Protein 7WXM (pdb70)

Sequence (311 aa):
DCPAPPPGSPDIRAIGYYTDAARSVIDPRLKTQNDAAVKPLNAFAAHVAKFADAYAKGADEAAGRCALTWLDAWARSGAMLGRMAHVNNDQSDYMRQWTHGAAAMAYLRTQALASEQQRTDIETWLKRLSAANLAYWDNPKHKRNNHYYWTGVGIMATAVATRDDTLLNNTAQGIYRAGIDAIEPDGRLPMEMARKRLALHYHDYATAPLVLMAEMARLQGEDWYTYRQGALERLAARVADGYRDPSWFNTQSGAVQETATPKASSGWVEEFYRLRSPDPMRFDAMHAAGPFQDPRMGGNLTLMAQEGIVPLP

Radius of gyration: 18.51 Å; Cα contacts (8 Å, |Δi|>4): 524; chains: 1; bounding box: 35×45×50 Å

Solvent-accessible surface area: 13358 Å² total; per-residue (Å²): 194,65,66,82,50,35,114,7,60,58,78,8,140,1,3,5,37,59,86,41,98,8,94,4,55,73,34,100,164,33,69,92,74,8,61,76,46,2,90,67,13,55,32,0,6,45,58,0,3,135,8,0,34,26,15,24,170,42,122,51,88,66,13,0,112,6,0,0,56,8,0,12,20,4,13,160,54,22,0,0,39,34,163,25,6,106,72,82,56,26,13,0,10,39,4,22,2,22,3,1,2,1,0,0,0,1,0,4,7,0,33,52,30,12,56,118,117,34,76,83,26,0,39,76,6,0,80,138,0,1,64,27,2,59,54,24,4,111,63,128,179,43,63,109,10,2,28,16,4,2,1,0,0,0,0,0,0,0,0,10,9,23,183,29,113,105,24,22,101,33,0,39,38,2,1,87,38,0,1,84,34,3,67,100,50,0,43,3,59,74,1,8,58,11,103,108,14,0,12,85,22,0,5,28,0,0,0,0,0,0,0,0,0,6,0,0,109,72,45,73,69,73,11,31,80,63,101,143,36,10,10,20,135,0,0,10,66,0,8,63,4,55,202,83,49,63,47,0,37,102,64,18,71,24,119,12,95,138,60,105,17,78,44,15,4,0,0,0,5,5,10,59,93,71,11,106,73,56,156,103,0,65,69,4,63,83,44,23,102,2,81,13,45,56,0,2,2,20,0,24,76,2,16,139,107,34,6,38,19,156,127

Structure (mmCIF, N/CA/C/O backbone):
data_7WXM
#
_entry.id   7WXM
#
_cell.length_a   36.106
_cell.length_b   84.624
_cell.length_c   91.372
_cell.angle_alpha   90.000
_cell.angle_beta   90.000
_cell.angle_gamma   90.000
#
_symmetry.space_group_name_H-M   'P 21 21 21'
#
loop_
_entity.id
_entity.type
_entity.pdbx_description
1 polymer 'poly(beta-D-mannuronate) lyase'
2 non-polymer 1,2-ETHANEDIOL
3 non-polymer 'CHLORIDE ION'
4 water water
#
loop_
_atom_site.group_PDB
_atom_site.id
_atom_site.type_symbol
_atom_site.label_atom_id
_atom_site.label_alt_id
_atom_site.label_comp_id
_atom_site.label_asym_id
_atom_site.label_entity_id
_atom_site.label_seq_id
_atom_site.pdbx_PDB_ins_code
_atom_site.Cartn_x
_atom_site.Cartn_y
_atom_site.Cartn_z
_atom_site.occupancy
_atom_site.B_iso_or_equiv
_atom_site.auth_seq_id
_atom_site.auth_comp_id
_atom_site.auth_asym_id
_atom_site.auth_atom_id
_atom_site.pdbx_PDB_model_num
ATOM 1 N N . ASP A 1 55 ? 19.64797 -19.51615 -5.07634 1.000 43.50432 26 ASP A N 1
ATOM 2 C CA . ASP A 1 55 ? 18.83745 -19.91421 -6.22197 1.000 43.06214 26 ASP A CA 1
ATOM 3 C C . ASP A 1 55 ? 17.49214 -19.19720 -6.32261 1.000 36.81428 26 ASP A C 1
ATOM 4 O O . ASP A 1 55 ? 17.06312 -18.84068 -7.42004 1.000 40.87329 26 ASP A O 1
ATOM 9 N N . CYS A 1 56 ? 16.80558 -19.00678 -5.19655 1.000 30.20278 27 CYS A N 1
ATOM 10 C CA . CYS A 1 56 ? 15.55763 -18.25076 -5.22839 1.000 23.99719 27 CYS A CA 1
ATOM 11 C C . CYS A 1 56 ? 15.76430 -16.93945 -4.49202 1.000 24.23214 27 CYS A C 1
ATOM 12 O O . CYS A 1 56 ? 15.71134 -16.90919 -3.25222 1.000 30.85620 27 CYS A O 1
ATOM 15 N N . PRO A 1 57 ? 16.02010 -15.84187 -5.19802 1.000 21.30876 28 PRO A N 1
ATOM 16 C CA . PRO A 1 57 ? 16.16145 -14.54490 -4.52914 1.000 26.02539 28 PRO A CA 1
ATOM 17 C C . PRO A 1 57 ? 14.84770 -14.14548 -3.88206 1.000 33.21448 28 PRO A C 1
ATOM 18 O O . PRO A 1 57 ? 13.78207 -14.68400 -4.19107 1.000 32.12029 28 PRO A O 1
ATOM 22 N N . ALA A 1 58 ? 14.93636 -13.19160 -2.96238 1.000 33.92076 29 ALA A N 1
ATOM 23 C CA . ALA A 1 58 ? 13.75827 -12.76490 -2.22723 1.000 30.59706 29 ALA A CA 1
ATOM 24 C C . ALA A 1 58 ? 12.74873 -12.17075 -3.20318 1.000 25.21705 29 ALA A C 1
ATOM 25 O O . ALA A 1 58 ? 13.14557 -11.48021 -4.15089 1.000 24.85005 29 ALA A O 1
ATOM 27 N N . PRO A 1 59 ? 11.45236 -12.41863 -3.02015 1.000 22.57751 30 PRO A N 1
ATOM 28 C CA . PRO A 1 59 ? 10.45753 -11.73372 -3.85290 1.000 20.31976 30 PRO A CA 1
ATOM 29 C C . PRO A 1 59 ? 10.64625 -10.23291 -3.75190 1.000 29.00408 30 PRO A C 1
ATOM 30 O O . PRO A 1 59 ? 10.77366 -9.68325 -2.64656 1.000 22.64947 30 PRO A O 1
ATOM 34 N N . PRO A 1 60 ? 10.68706 -9.54120 -4.88176 1.000 22.19256 31 PRO A N 1
ATOM 35 C CA . PRO A 1 60 ? 10.92033 -8.09897 -4.87521 1.000 25.97000 31 PRO A CA 1
ATOM 36 C C . PRO A 1 60 ? 9.62909 -7.34962 -4.58450 1.000 21.67062 31 PRO A C 1
ATOM 37 O O . PRO A 1 60 ? 8.54786 -7.95836 -4.56829 1.000 21.27590 31 PRO A O 1
ATOM 41 N N . PRO A 1 61 ? 9.70473 -6.04928 -4.26091 1.000 22.42380 32 PRO A N 1
ATOM 42 C CA . PRO A 1 61 ? 8.49290 -5.30410 -3.86360 1.000 18.17732 32 PRO A CA 1
ATOM 43 C C . PRO A 1 61 ? 7.48262 -5.21463 -4.99731 1.000 15.76348 32 PRO A C 1
ATOM 44 O O . PRO A 1 61 ? 7.83189 -4.93637 -6.15105 1.000 16.31937 32 PRO A O 1
ATOM 48 N N . GLY A 1 62 ? 6.23565 -5.46399 -4.65380 1.000 14.10109 33 GLY A N 1
ATOM 49 C CA . GLY A 1 62 ? 5.15240 -5.39072 -5.61851 1.000 15.00543 33 GLY A CA 1
ATOM 50 C C . GLY A 1 62 ? 4.22864 -4.23532 -5.29124 1.000 12.88240 33 GLY A C 1
ATOM 51 O O . GLY A 1 62 ? 3.18346 -4.39664 -4.66000 1.000 13.81685 33 GLY A O 1
ATOM 52 N N . SER A 1 63 ? 4.61579 -3.04194 -5.73364 1.000 13.78538 34 SER A N 1
ATOM 53 C CA . SER A 1 63 ? 3.83914 -1.85466 -5.41700 1.000 14.07560 34 SER A CA 1
ATOM 54 C C . SER A 1 63 ? 2.47988 -1.91108 -6.10682 1.000 11.96484 34 SER A C 1
ATOM 55 O O . SER A 1 63 ? 2.38453 -2.36234 -7.25073 1.000 12.27220 34 SER A O 1
ATOM 58 N N . PRO A 1 64 ? 1.42764 -1.38012 -5.47165 1.000 12.58507 35 PRO A N 1
ATOM 59 C CA . PRO A 1 64 ? 0.17777 -1.14599 -6.21144 1.000 12.41602 35 PRO A CA 1
ATOM 60 C C . PRO A 1 64 ? 0.31898 -0.23631 -7.42286 1.000 13.24529 35 PRO A C 1
ATOM 61 O O . PRO A 1 64 ? -0.49047 -0.35586 -8.36099 1.000 11.87860 35 PRO A O 1
ATOM 65 N N . ASP A 1 65 ? 1.29243 0.67030 -7.43059 1.000 12.37067 36 ASP A N 1
ATOM 66 C CA . ASP A 1 65 ? 1.30315 1.79062 -8.36130 1.000 11.44668 36 ASP A CA 1
ATOM 67 C C . ASP A 1 65 ? 2.35958 1.60651 -9.44542 1.000 13.13199 36 ASP A C 1
ATOM 68 O O . ASP A 1 65 ? 3.38053 0.95660 -9.23612 1.000 14.79434 36 ASP A O 1
ATOM 73 N N . ILE A 1 66 ? 2.10787 2.21261 -10.60510 1.000 11.95531 37 ILE A N 1
ATOM 74 C CA . ILE A 1 66 ? 3.02569 2.20329 -11.74481 1.000 12.30065 37 ILE A CA 1
ATOM 75 C C . ILE A 1 66 ? 3.13499 3.63038 -12.27102 1.000 11.92752 37 ILE A C 1
ATOM 76 O O . ILE A 1 66 ? 2.13277 4.36269 -12.31796 1.000 12.83790 37 ILE A O 1
ATOM 81 N N . ARG A 1 67 ? 4.34961 4.03335 -12.69353 1.000 12.60345 38 ARG A N 1
ATOM 82 C CA . ARG A 1 67 ? 4.57389 5.36728 -13.27630 1.000 11.82490 38 ARG A CA 1
ATOM 83 C C . ARG A 1 67 ? 5.54031 5.23537 -14.44871 1.000 12.50258 38 ARG A C 1
ATOM 84 O O . ARG A 1 67 ? 6.71767 5.57189 -14.34073 1.000 14.77716 38 ARG A O 1
ATOM 92 N N . ALA A 1 68 ? 5.03927 4.72335 -15.56536 1.000 11.39040 39 ALA A N 1
ATOM 93 C CA . ALA A 1 68 ? 5.82783 4.51283 -16.77095 1.000 12.09832 39 ALA A CA 1
ATOM 94 C C . ALA A 1 68 ? 5.75409 5.76913 -17.65222 1.000 12.12326 39 ALA A C 1
ATOM 95 O O . ALA A 1 68 ? 4.90181 6.64224 -17.45889 1.000 12.34602 39 ALA A O 1
ATOM 97 N N . ILE A 1 69 ? 6.60995 5.81029 -18.67739 1.000 11.09845 40 ILE A N 1
ATOM 98 C CA . ILE A 1 69 ? 6.88589 7.00577 -19.47520 1.000 12.36488 40 ILE A CA 1
ATOM 99 C C . ILE A 1 69 ? 6.86396 6.59828 -20.94721 1.000 11.55370 40 ILE A C 1
ATOM 100 O O . ILE A 1 69 ? 7.63545 5.71813 -21.34666 1.000 13.00153 40 ILE A O 1
ATOM 105 N N . GLY A 1 70 ? 5.99843 7.21137 -21.75516 1.000 11.72019 41 GLY A N 1
ATOM 106 C CA . GLY A 1 70 ? 6.03663 6.97498 -23.19390 1.000 13.43919 41 GLY A CA 1
ATOM 107 C C . GLY A 1 70 ? 7.26528 7.58795 -23.84426 1.000 12.53656 41 GLY A C 1
ATOM 108 O O . GLY A 1 70 ? 7.77752 8.62862 -23.40718 1.000 14.62871 41 GLY A O 1
ATOM 109 N N . TYR A 1 71 ? 7.75131 6.94109 -24.90740 1.000 13.25413 42 TYR A N 1
ATOM 110 C CA . TYR A 1 71 ? 9.05084 7.33700 -25.44146 1.000 13.11731 42 TYR A CA 1
ATOM 111 C C . TYR A 1 71 ? 9.10021 7.51669 -26.94979 1.000 14.27453 42 TYR A C 1
ATOM 112 O O . TYR A 1 71 ? 10.19618 7.63392 -27.50781 1.000 16.88918 42 TYR A O 1
ATOM 121 N N . TYR A 1 72 ? 7.97688 7.53576 -27.63104 1.000 15.17795 43 TYR A N 1
ATOM 122 C CA . TYR A 1 72 ? 7.98310 7.83503 -29.05642 1.000 14.59818 43 TYR A CA 1
ATOM 123 C C . TYR A 1 72 ? 7.79740 9.33832 -29.28255 1.000 18.26360 43 TYR A C 1
ATOM 124 O O . TYR A 1 72 ? 7.16711 10.02973 -28.47719 1.000 22.24056 43 TYR A O 1
ATOM 133 N N . THR A 1 73 ? 8.37227 9.84947 -30.37646 1.000 15.94774 44 THR A N 1
ATOM 134 C CA . THR A 1 73 ? 8.37374 11.28921 -30.63938 1.000 20.99791 44 THR A CA 1
ATOM 135 C C . THR A 1 73 ? 7.38056 11.70837 -31.70685 1.000 20.14657 44 THR A C 1
ATOM 136 O O . THR A 1 73 ? 7.06622 12.90273 -31.79504 1.000 21.46740 44 THR A O 1
ATOM 140 N N . ASP A 1 74 ? 6.89268 10.77997 -32.52592 1.000 17.38718 45 ASP A N 1
ATOM 141 C CA . ASP A 1 74 ? 6.14083 11.11598 -33.72201 1.000 17.04258 45 ASP A CA 1
ATOM 142 C C . ASP A 1 74 ? 4.71655 10.58951 -33.62882 1.000 18.65431 45 ASP A C 1
ATOM 143 O O . ASP A 1 74 ? 4.38941 9.73539 -32.80126 1.000 19.34015 45 ASP A O 1
ATOM 148 N N . ALA A 1 75 ? 3.87152 11.10775 -34.52106 1.000 20.06621 46 ALA A N 1
ATOM 149 C CA . ALA A 1 75 ? 2.46909 10.69223 -34.55939 1.000 21.74055 46 ALA A CA 1
ATOM 150 C C . ALA A 1 75 ? 2.33247 9.19417 -34.81298 1.000 19.16783 46 ALA A C 1
ATOM 151 O O . ALA A 1 75 ? 1.46542 8.53324 -34.22730 1.000 23.57664 46 ALA A O 1
ATOM 153 N N . ALA A 1 76 ? 3.18602 8.64154 -35.67410 1.000 17.83538 47 ALA A N 1
ATOM 154 C CA . ALA A 1 76 ? 3.14583 7.21763 -36.00493 1.000 15.97014 47 ALA A CA 1
ATOM 155 C C . ALA A 1 76 ? 3.77049 6.33547 -34.93293 1.000 16.15622 47 ALA A C 1
ATOM 156 O O . ALA A 1 76 ? 3.75876 5.11106 -35.09535 1.000 15.28574 47 ALA A O 1
ATOM 158 N N . ARG A 1 77 ? 4.28642 6.90244 -33.84565 1.000 15.15051 48 ARG A N 1
ATOM 159 C CA . ARG A 1 77 ? 4.96033 6.16294 -32.77471 1.000 14.63686 48 ARG A CA 1
ATOM 160 C C . ARG A 1 77 ? 5.95718 5.16342 -33.35945 1.000 15.26045 48 ARG A C 1
ATOM 161 O O . ARG A 1 77 ? 5.88630 3.93339 -33.14939 1.000 15.00804 48 ARG A O 1
ATOM 169 N N . SER A 1 78 ? 6.88518 5.71902 -34.11604 1.000 14.58101 49 SER A N 1
ATOM 170 C CA . SER A 1 78 ? 7.84429 4.94754 -34.87841 1.000 16.47411 49 SER A CA 1
ATOM 171 C C . SER A 1 78 ? 9.26960 5.39428 -34.63534 1.000 17.37517 49 SER A C 1
ATOM 172 O O . SER A 1 78 ? 10.19486 4.67811 -35.02948 1.000 18.35075 49 SER A O 1
ATOM 175 N N . VAL A 1 79 ? 9.47344 6.53252 -33.97444 1.000 16.03707 50 VAL A N 1
ATOM 176 C CA . VAL A 1 79 ? 10.79356 7.07951 -33.69535 1.000 18.59402 50 VAL A CA 1
ATOM 177 C C . VAL A 1 79 ? 10.93741 7.27221 -32.19024 1.000 17.11210 50 VAL A C 1
ATOM 178 O O . VAL A 1 79 ? 10.10148 7.93503 -31.55648 1.000 18.16399 50 VAL A O 1
ATOM 182 N N . ILE A 1 80 ? 11.98085 6.70360 -31.63104 1.000 17.39670 51 ILE A N 1
ATOM 183 C CA . ILE A 1 80 ? 12.21514 6.68553 -30.19079 1.000 18.53899 51 ILE A CA 1
ATOM 184 C C . ILE A 1 80 ? 13.03748 7.88368 -29.75306 1.000 17.88683 51 ILE A C 1
ATOM 185 O O . ILE A 1 80 ? 14.02552 8.25817 -30.40008 1.000 20.33606 51 ILE A O 1
ATOM 190 N N . ASP A 1 81 ? 12.61645 8.51332 -28.65202 1.000 16.45913 52 ASP A N 1
ATOM 191 C CA . ASP A 1 81 ? 13.44418 9.47979 -27.94788 1.000 17.06661 52 ASP A CA 1
ATOM 192 C C . ASP A 1 81 ? 14.29345 8.67216 -26.97165 1.000 16.78401 52 ASP A C 1
ATOM 193 O O . ASP A 1 81 ? 13.74492 8.11907 -26.00698 1.000 14.94076 52 ASP A O 1
ATOM 198 N N . PRO A 1 82 ? 15.61107 8.55653 -27.17467 1.000 17.03376 53 PRO A N 1
ATOM 199 C CA . PRO A 1 82 ? 16.41366 7.68659 -26.30049 1.000 19.22896 53 PRO A CA 1
ATOM 200 C C . PRO A 1 82 ? 16.42984 8.13286 -24.85216 1.000 16.94923 53 PRO A C 1
ATOM 201 O O . PRO A 1 82 ? 16.55702 7.29715 -23.95340 1.000 17.71202 53 PRO A O 1
ATOM 205 N N . ARG A 1 83 ? 16.31369 9.43267 -24.59355 1.000 16.07627 54 ARG A N 1
ATOM 206 C CA . ARG A 1 83 ? 16.25487 9.91643 -23.21518 1.000 17.60549 54 ARG A CA 1
ATOM 207 C C . ARG A 1 83 ? 15.00602 9.40493 -22.51459 1.000 15.06554 54 ARG A C 1
ATOM 208 O O . ARG A 1 83 ? 15.07194 8.94286 -21.37237 1.000 15.71597 54 ARG A O 1
ATOM 216 N N . LEU A 1 84 ? 13.86441 9.46780 -23.20078 1.000 13.74504 55 LEU A N 1
ATOM 217 C CA . LEU A 1 84 ? 12.62610 8.98305 -22.60517 1.000 14.41950 55 LEU A CA 1
ATOM 218 C C . LEU A 1 84 ? 12.61846 7.47140 -22.48143 1.000 14.39780 55 LEU A C 1
ATOM 219 O O . LEU A 1 84 ? 12.05260 6.94027 -21.52698 1.000 13.44262 55 LEU A O 1
ATOM 224 N N . LYS A 1 85 ? 13.24897 6.76526 -23.42816 1.000 14.28927 56 LYS A N 1
ATOM 225 C CA . LYS A 1 85 ? 13.34091 5.31707 -23.31489 1.000 14.61257 56 LYS A CA 1
ATOM 226 C C . LYS A 1 85 ? 14.16819 4.91688 -22.10589 1.000 12.91761 56 LYS A C 1
ATOM 227 O O . LYS A 1 85 ? 13.76367 4.04044 -21.34139 1.000 14.55233 56 LYS A O 1
ATOM 233 N N . THR A 1 86 ? 15.30329 5.57787 -21.89405 1.000 15.93111 57 THR A N 1
ATOM 234 C CA . THR A 1 86 ? 16.10770 5.32854 -20.70272 1.000 15.08068 57 THR A CA 1
ATOM 235 C C . THR A 1 86 ? 15.31877 5.62665 -19.43230 1.000 13.75817 57 THR A C 1
ATOM 236 O O . THR A 1 86 ? 15.36648 4.87140 -18.45547 1.000 14.23590 57 THR A O 1
ATOM 240 N N . GLN A 1 87 ? 14.58608 6.73847 -19.42832 1.000 14.63163 58 GLN A N 1
ATOM 241 C CA . GLN A 1 87 ? 13.78378 7.08318 -18.25976 1.000 12.81066 58 GLN A CA 1
ATOM 242 C C . GLN A 1 87 ? 12.72525 6.02371 -17.98356 1.000 11.37153 58 GLN A C 1
ATOM 243 O O . GLN A 1 87 ? 12.52196 5.62337 -16.84137 1.000 11.79960 58 GLN A O 1
ATOM 249 N N . ASN A 1 88 ? 12.03178 5.58066 -19.03985 1.000 12.64821 59 ASN A N 1
ATOM 250 C CA . ASN A 1 88 ? 11.02066 4.55155 -18.85308 1.000 12.68858 59 ASN A CA 1
ATOM 251 C C . ASN A 1 88 ? 11.63547 3.25554 -18.34079 1.000 13.02041 59 ASN A C 1
ATOM 252 O O . ASN A 1 88 ? 11.10010 2.64002 -17.41326 1.000 13.98919 59 ASN A O 1
ATOM 257 N N . ASP A 1 89 ? 12.76356 2.84188 -18.93335 1.000 14.01066 60 ASP A N 1
ATOM 258 C CA . ASP A 1 89 ? 13.43072 1.60469 -18.51195 1.000 16.37638 60 ASP A CA 1
ATOM 259 C C . ASP A 1 89 ? 13.68906 1.62159 -17.01969 1.000 16.04426 60 ASP A C 1
ATOM 260 O O . ASP A 1 89 ? 13.44621 0.62925 -16.32272 1.000 17.40741 60 ASP A O 1
ATOM 265 N N . ALA A 1 90 ? 14.16790 2.75327 -16.50036 1.000 14.84015 61 ALA A N 1
ATOM 266 C CA . ALA A 1 90 ? 14.42422 2.84802 -15.07363 1.000 13.84517 61 ALA A CA 1
ATOM 267 C C . ALA A 1 90 ? 13.12484 2.82482 -14.27839 1.000 13.61153 61 ALA A C 1
ATOM 268 O O . ALA A 1 90 ? 13.05062 2.17952 -13.23347 1.000 16.01513 61 ALA A O 1
ATOM 270 N N . ALA A 1 91 ? 12.08271 3.50922 -14.75964 1.000 13.86365 62 ALA A N 1
ATOM 271 C CA . ALA A 1 91 ? 10.83036 3.56740 -14.00699 1.000 15.38891 62 ALA A CA 1
ATOM 272 C C . ALA A 1 91 ? 10.13702 2.21593 -13.92275 1.000 14.89500 62 ALA A C 1
ATOM 273 O O . ALA A 1 91 ? 9.43433 1.95035 -12.94511 1.000 16.77447 62 ALA A O 1
ATOM 275 N N . VAL A 1 92 ? 10.25683 1.39493 -14.95803 1.000 13.53692 63 VAL A N 1
ATOM 276 C CA . VAL A 1 92 ? 9.54426 0.11752 -14.98673 1.000 15.45439 63 VAL A CA 1
ATOM 277 C C . VAL A 1 92 ? 10.45681 -1.06627 -14.71447 1.000 15.63105 63 VAL A C 1
ATOM 278 O O . VAL A 1 92 ? 10.02172 -2.22413 -14.85836 1.000 15.50588 63 VAL A O 1
ATOM 282 N N . LYS A 1 93 ? 11.70190 -0.82115 -14.31858 1.000 15.71195 64 LYS A N 1
ATOM 283 C CA . LYS A 1 93 ? 12.61834 -1.91652 -14.00061 1.000 17.07570 64 LYS A CA 1
ATOM 284 C C . LYS A 1 93 ? 12.01535 -2.95211 -13.05863 1.000 15.26982 64 LYS A C 1
ATOM 285 O O . LYS A 1 93 ? 12.15041 -4.15132 -13.34866 1.000 15.85799 64 LYS A O 1
ATOM 289 N N . PRO A 1 94 ? 11.33509 -2.59846 -11.96743 1.000 14.93330 65 PRO A N 1
ATOM 290 C CA . PRO A 1 94 ? 10.77138 -3.65883 -11.11548 1.000 18.87897 65 PRO A CA 1
ATOM 291 C C . PRO A 1 94 ? 9.81541 -4.56870 -11.86858 1.000 13.92160 65 PRO A C 1
ATOM 292 O O . PRO A 1 94 ? 9.77629 -5.78966 -11.61623 1.000 14.13471 65 PRO A O 1
ATOM 296 N N . LEU A 1 95 ? 9.03425 -4.00632 -12.78734 1.000 13.68734 66 LEU A N 1
ATOM 297 C CA . LEU A 1 95 ? 8.06891 -4.81002 -13.53454 1.000 12.13334 66 LEU A CA 1
ATOM 298 C C . LEU A 1 95 ? 8.76302 -5.73798 -14.51749 1.000 12.36236 66 LEU A C 1
ATOM 299 O O . LEU A 1 95 ? 8.39834 -6.92087 -14.65716 1.000 12.57085 66 LEU A O 1
ATOM 304 N N . ASN A 1 96 ? 9.75585 -5.22368 -15.22758 1.000 12.57058 67 ASN A N 1
ATOM 305 C CA . ASN A 1 96 ? 10.45652 -6.07282 -16.18101 1.000 14.01780 67 ASN A CA 1
ATOM 306 C C . ASN A 1 96 ? 11.28226 -7.13622 -15.46152 1.000 13.22043 67 ASN A C 1
ATOM 307 O O . ASN A 1 96 ? 11.38690 -8.27722 -15.93951 1.000 12.92625 67 ASN A O 1
ATOM 312 N N . ALA A 1 97 ? 11.86123 -6.79004 -14.31056 1.000 13.51767 68 ALA A N 1
ATOM 313 C CA . ALA A 1 97 ? 12.62651 -7.74727 -13.52550 1.000 13.67102 68 ALA A CA 1
ATOM 314 C C . ALA A 1 97 ? 11.72805 -8.84853 -12.99666 1.000 11.99615 68 ALA A C 1
ATOM 315 O O . ALA A 1 97 ? 12.12490 -10.02181 -12.96565 1.000 12.99871 68 ALA A O 1
ATOM 317 N N . PHE A 1 98 ? 10.52618 -8.49296 -12.54958 1.000 11.67796 69 PHE A N 1
ATOM 318 C CA . PHE A 1 98 ? 9.60281 -9.50608 -12.06034 1.000 11.94263 69 PHE A CA 1
ATOM 319 C C . PHE A 1 98 ? 9.28947 -10.48485 -13.18076 1.000 11.00710 69 PHE A C 1
ATOM 320 O O . PHE A 1 98 ? 9.34017 -11.70421 -12.99620 1.000 11.42235 69 PHE A O 1
ATOM 328 N N . ALA A 1 99 ? 8.90124 -9.96537 -14.34428 1.000 10.67719 70 ALA A N 1
ATOM 329 C CA . ALA A 1 99 ? 8.60271 -10.82433 -15.48498 1.000 10.90357 70 ALA A CA 1
ATOM 330 C C . ALA A 1 99 ? 9.78168 -11.72195 -15.84028 1.000 10.73149 70 ALA A C 1
ATOM 331 O O . ALA A 1 99 ? 9.61563 -12.93390 -16.05245 1.000 11.27223 70 ALA A O 1
ATOM 333 N N . ALA A 1 100 ? 10.97309 -11.13864 -15.95071 1.000 11.71617 71 ALA A N 1
ATOM 334 C CA . ALA A 1 100 ? 12.14252 -11.91947 -16.34687 1.000 12.86042 71 ALA A CA 1
ATOM 335 C C . ALA A 1 100 ? 12.40735 -13.05795 -15.37128 1.000 12.07049 71 ALA A C 1
ATOM 336 O O . ALA A 1 100 ? 12.76643 -14.17296 -15.77315 1.000 12.54536 71 ALA A O 1
ATOM 338 N N . HIS A 1 101 ? 12.23285 -12.80331 -14.08237 1.000 11.52631 72 HIS A N 1
ATOM 339 C CA . HIS A 1 101 ? 12.55631 -13.83168 -13.11481 1.000 11.03229 72 HIS A CA 1
ATOM 340 C C . HIS A 1 101 ? 11.48766 -14.91664 -13.08706 1.000 10.77973 72 HIS A C 1
ATOM 341 O O . HIS A 1 101 ? 11.82187 -16.10273 -13.05827 1.000 11.89206 72 HIS A O 1
ATOM 348 N N . VAL A 1 102 ? 10.20481 -14.55800 -13.09587 1.000 10.76528 73 VAL A N 1
ATOM 349 C CA . VAL A 1 102 ? 9.20860 -15.62936 -13.04240 1.000 12.00017 73 VAL A CA 1
ATOM 350 C C . VAL A 1 102 ? 9.30136 -16.53598 -14.26658 1.000 10.66833 73 VAL A C 1
ATOM 351 O O . VAL A 1 102 ? 9.12422 -17.75229 -14.16710 1.000 11.96321 73 VAL A O 1
ATOM 355 N N . ALA A 1 103 ? 9.58907 -15.95871 -15.43566 1.000 10.95782 74 ALA A N 1
ATOM 356 C CA . ALA A 1 103 ? 9.80184 -16.76935 -16.63584 1.000 10.97548 74 ALA A CA 1
ATOM 357 C C . ALA A 1 103 ? 11.06108 -17.61723 -16.52651 1.000 10.80601 74 ALA A C 1
ATOM 358 O O . ALA A 1 103 ? 11.06116 -18.77439 -16.96519 1.000 11.91509 74 ALA A O 1
ATOM 360 N N . LYS A 1 104 ? 12.15700 -17.05430 -16.01014 1.000 11.45017 75 LYS A N 1
ATOM 361 C CA . LYS A 1 104 ? 13.38542 -17.82388 -15.78665 1.000 13.66685 75 LYS A CA 1
ATOM 362 C C . LYS A 1 104 ? 13.10961 -19.03035 -14.89673 1.000 11.73002 75 LYS A C 1
ATOM 363 O O . LYS A 1 104 ? 13.56980 -20.15361 -15.16742 1.000 12.42935 75 LYS A O 1
ATOM 369 N N . PHE A 1 105 ? 12.34245 -18.81434 -13.83802 1.000 11.59697 76 PHE A N 1
ATOM 370 C CA . PHE A 1 105 ? 12.03353 -19.89054 -12.90155 1.000 12.58642 76 PHE A CA 1
ATOM 371 C C . PHE A 1 105 ? 11.14373 -20.94479 -13.55524 1.000 12.18858 76 PHE A C 1
ATOM 372 O O . PHE A 1 105 ? 11.31191 -22.14674 -13.31926 1.000 12.25509 76 PHE A O 1
ATOM 380 N N . ALA A 1 106 ? 10.13973 -20.50550 -14.32493 1.000 11.74843 77 ALA A N 1
ATOM 381 C CA . ALA A 1 106 ? 9.28485 -21.44907 -15.04149 1.000 11.23113 77 ALA A CA 1
ATOM 382 C C . ALA A 1 106 ? 10.08006 -22.26140 -16.05430 1.000 11.11724 77 ALA A C 1
ATOM 383 O O . ALA A 1 106 ? 9.88042 -23.48054 -16.17040 1.000 11.64327 77 ALA A O 1
ATOM 385 N N . ASP A 1 107 ? 10.96739 -21.62319 -16.81364 1.000 11.96493 78 ASP A N 1
ATOM 386 C CA . ASP A 1 107 ? 11.82205 -22.36918 -17.74044 1.000 11.98826 78 ASP A CA 1
ATOM 387 C C . ASP A 1 107 ? 12.68854 -23.37591 -16.98625 1.000 11.48614 78 ASP A C 1
ATOM 388 O O . ASP A 1 107 ? 12.85721 -24.51317 -17.42252 1.000 12.74472 78 ASP A O 1
ATOM 393 N N . ALA A 1 108 ? 13.24453 -22.98414 -15.83059 1.000 12.31983 79 ALA A N 1
ATOM 394 C CA . ALA A 1 108 ? 14.06764 -23.92367 -15.06640 1.000 14.48529 79 ALA A CA 1
ATOM 395 C C . ALA A 1 108 ? 13.24038 -25.10559 -14.58179 1.000 13.21307 79 ALA A C 1
ATOM 396 O O . ALA A 1 108 ? 13.67471 -26.27114 -14.66407 1.000 14.10295 79 ALA A O 1
ATOM 398 N N . TYR A 1 109 ? 12.02517 -24.83993 -14.11681 1.000 13.25446 80 TYR A N 1
ATOM 399 C CA . TYR A 1 109 ? 11.11283 -25.89190 -13.70997 1.000 14.71901 80 TYR A CA 1
ATOM 400 C C . TYR A 1 109 ? 10.84703 -26.84904 -14.85719 1.000 14.50062 80 TYR A C 1
ATOM 401 O O . TYR A 1 109 ? 10.85533 -28.07245 -14.66761 1.000 14.83716 80 TYR A O 1
ATOM 410 N N . ALA A 1 110 ? 10.66324 -26.32036 -16.07436 1.000 12.77803 81 ALA A N 1
ATOM 411 C CA . ALA A 1 110 ? 10.38014 -27.14244 -17.24508 1.000 13.00244 81 ALA A CA 1
ATOM 412 C C . ALA A 1 110 ? 11.53835 -28.04801 -17.63206 1.000 14.69565 81 ALA A C 1
ATOM 413 O O . ALA A 1 110 ? 11.30713 -29.05493 -18.31812 1.000 15.68453 81 ALA A O 1
ATOM 415 N N . LYS A 1 111 ? 12.77556 -27.73700 -17.23963 1.000 15.75648 82 LYS A N 1
ATOM 416 C CA . LYS A 1 111 ? 13.88719 -28.66388 -17.49862 1.000 18.30721 82 LYS A CA 1
ATOM 417 C C . LYS A 1 111 ? 13.76967 -29.98702 -16.74818 1.000 21.01475 82 LYS A C 1
ATOM 418 O O . LYS A 1 111 ? 14.45978 -30.94705 -17.12101 1.000 25.57030 82 LYS A O 1
ATOM 424 N N . GLY A 1 112 ? 12.91646 -30.07133 -15.73128 1.000 18.95450 83 GLY A N 1
ATOM 425 C CA . GLY A 1 112 ? 12.78295 -31.26147 -14.91999 1.000 20.08006 83 GLY A CA 1
ATOM 426 C C . GLY A 1 112 ? 13.77777 -31.30883 -13.77416 1.000 20.35828 83 GLY A C 1
ATOM 427 O O . GLY A 1 112 ? 14.83656 -30.69426 -13.79859 1.000 22.36476 83 GLY A O 1
ATOM 428 N N . ALA A 1 113 ? 13.42620 -32.10130 -12.76759 1.000 23.90459 84 ALA A N 1
ATOM 429 C CA . ALA A 1 113 ? 14.27135 -32.27218 -11.59178 1.000 30.10099 84 ALA A CA 1
ATOM 430 C C . ALA A 1 113 ? 14.54562 -30.93877 -10.90680 1.000 28.51639 84 ALA A C 1
ATOM 431 O O . ALA A 1 113 ? 15.61481 -30.72798 -10.32488 1.000 26.45430 84 ALA A O 1
ATOM 433 N N . ASP A 1 114 ? 13.59491 -30.01097 -10.99777 1.000 24.14205 85 ASP A N 1
ATOM 434 C CA . ASP A 1 114 ? 13.75640 -28.69198 -10.40230 1.000 23.59557 85 ASP A CA 1
ATOM 435 C C . ASP A 1 114 ? 12.40376 -28.15408 -9.93720 1.000 20.20756 85 ASP A C 1
ATOM 436 O O . ASP A 1 114 ? 11.96651 -27.05763 -10.31723 1.000 19.52801 85 ASP A O 1
ATOM 441 N N . GLU A 1 115 ? 11.71476 -28.92017 -9.07934 1.000 18.98623 86 GLU A N 1
ATOM 442 C CA . GLU A 1 115 ? 10.48696 -28.41113 -8.46860 1.000 20.65430 86 GLU A CA 1
ATOM 443 C C . GLU A 1 115 ? 10.75653 -27.14119 -7.67234 1.000 18.15954 86 GLU A C 1
ATOM 444 O O . GLU A 1 115 ? 9.88674 -26.26853 -7.59132 1.000 17.55152 86 GLU A O 1
ATOM 450 N N . ALA A 1 116 ? 11.95212 -26.99634 -7.09502 1.000 17.48287 87 ALA A N 1
ATOM 451 C CA . ALA A 1 116 ? 12.25943 -25.78210 -6.34151 1.000 18.87135 87 ALA A CA 1
ATOM 452 C C . ALA A 1 116 ? 12.10497 -24.52824 -7.20047 1.000 17.18167 87 ALA A C 1
ATOM 453 O O . ALA A 1 116 ? 11.62171 -23.49549 -6.72160 1.000 17.31746 87 ALA A O 1
ATOM 455 N N . ALA A 1 117 ? 12.53772 -24.59179 -8.46081 1.000 17.48389 88 ALA A N 1
ATOM 456 C CA . ALA A 1 117 ? 12.38676 -23.45039 -9.35507 1.000 16.47232 88 ALA A CA 1
ATOM 457 C C . ALA A 1 117 ? 10.91529 -23.09765 -9.56714 1.000 15.65360 88 ALA A C 1
ATOM 458 O O . ALA A 1 117 ? 10.54513 -21.91450 -9.55966 1.000 15.32944 88 ALA A O 1
ATOM 460 N N . GLY A 1 118 ? 10.06049 -24.09758 -9.79295 1.000 14.54450 89 GLY A N 1
ATOM 461 C CA . GLY A 1 118 ? 8.64263 -23.80536 -9.93299 1.000 14.70526 89 GLY A CA 1
ATOM 462 C C . GLY A 1 118 ? 8.06112 -23.17919 -8.68074 1.000 16.13684 89 GLY A C 1
ATOM 463 O O . GLY A 1 118 ? 7.25933 -22.23472 -8.75109 1.000 16.50177 89 GLY A O 1
ATOM 464 N N . ARG A 1 119 ? 8.43512 -23.71826 -7.50822 1.000 15.55209 90 ARG A N 1
ATOM 465 C CA . ARG A 1 119 ? 7.98331 -23.14382 -6.24623 1.000 15.24494 90 ARG A CA 1
ATOM 466 C C . ARG A 1 119 ? 8.50934 -21.72914 -6.04752 1.000 15.27638 90 ARG A C 1
ATOM 467 O O . ARG A 1 119 ? 7.82422 -20.88653 -5.45554 1.000 15.81582 90 ARG A O 1
ATOM 475 N N . CYS A 1 120 ? 9.67565 -21.43376 -6.58904 1.000 14.78352 91 CYS A N 1
ATOM 476 C CA . CYS A 1 120 ? 10.19229 -20.07716 -6.49474 1.000 15.82972 91 CYS A CA 1
ATOM 477 C C . CYS A 1 120 ? 9.31238 -19.09778 -7.26646 1.000 14.70227 91 CYS A C 1
ATOM 478 O O . CYS A 1 120 ? 8.96237 -18.03201 -6.74753 1.000 15.72041 91 CYS A O 1
ATOM 481 N N . ALA A 1 121 ? 8.92688 -19.45601 -8.49768 1.000 14.97084 92 ALA A N 1
ATOM 482 C CA . ALA A 1 121 ? 7.98739 -18.61271 -9.23272 1.000 14.65499 92 ALA A CA 1
ATOM 483 C C . ALA A 1 121 ? 6.72590 -18.36389 -8.41857 1.000 13.81399 92 ALA A C 1
ATOM 484 O O . ALA A 1 121 ? 6.21207 -17.24100 -8.36748 1.000 13.93960 92 ALA A O 1
ATOM 486 N N . LEU A 1 122 ? 6.20763 -19.40920 -7.75954 1.000 13.41537 93 LEU A N 1
ATOM 487 C CA . LEU A 1 122 ? 4.96520 -19.26818 -7.01055 1.000 14.54177 93 LEU A CA 1
ATOM 488 C C . LEU A 1 122 ? 5.14404 -18.36860 -5.79428 1.000 14.58211 93 LEU A C 1
ATOM 489 O O . LEU A 1 122 ? 4.23362 -17.62034 -5.44063 1.000 14.89145 93 LEU A O 1
ATOM 494 N N . THR A 1 123 ? 6.29774 -18.43863 -5.13226 1.000 14.43592 94 THR A N 1
ATOM 495 C CA . THR A 1 123 ? 6.57009 -17.51750 -4.02550 1.000 14.56748 94 THR A CA 1
ATOM 496 C C . THR A 1 123 ? 6.57535 -16.06747 -4.49546 1.000 15.24006 94 THR A C 1
ATOM 497 O O . THR A 1 123 ? 6.03393 -15.18587 -3.81719 1.000 15.39061 94 THR A O 1
ATOM 501 N N . TRP A 1 124 ? 7.16858 -15.79932 -5.66415 1.000 14.20187 95 TRP A N 1
ATOM 502 C CA . TRP A 1 124 ? 7.19116 -14.43504 -6.18234 1.000 15.63077 95 TRP A CA 1
ATOM 503 C C . TRP A 1 124 ? 5.78883 -13.97076 -6.55270 1.000 13.53509 95 TRP A C 1
ATOM 504 O O . TRP A 1 124 ? 5.38119 -12.85482 -6.21373 1.000 13.70150 95 TRP A O 1
ATOM 515 N N . LEU A 1 125 ? 5.03026 -14.82996 -7.23994 1.000 11.94208 96 LEU A N 1
ATOM 516 C CA . LEU A 1 125 ? 3.66402 -14.48411 -7.60442 1.000 12.64528 96 LEU A CA 1
ATOM 517 C C . LEU A 1 125 ? 2.81555 -14.25170 -6.36635 1.000 13.51980 96 LEU A C 1
ATOM 518 O O . LEU A 1 125 ? 1.98989 -13.34062 -6.33333 1.000 13.47592 96 LEU A O 1
ATOM 523 N N . ASP A 1 126 ? 2.95351 -15.12342 -5.35639 1.000 15.00217 97 ASP A N 1
ATOM 524 C CA . ASP A 1 126 ? 2.13847 -14.97013 -4.15549 1.000 14.29857 97 ASP A CA 1
ATOM 525 C C . ASP A 1 126 ? 2.47386 -13.69042 -3.40496 1.000 12.59608 97 ASP A C 1
ATOM 526 O O . ASP A 1 126 ? 1.57358 -13.01924 -2.88674 1.000 15.53875 97 ASP A O 1
ATOM 531 N N . ALA A 1 127 ? 3.73814 -13.31112 -3.40440 1.000 13.79534 98 ALA A N 1
ATOM 532 C CA . ALA A 1 127 ? 4.14703 -12.07735 -2.73691 1.000 13.07168 98 ALA A CA 1
ATOM 533 C C . ALA A 1 127 ? 3.52368 -10.85579 -3.40473 1.000 14.78966 98 ALA A C 1
ATOM 534 O O . ALA A 1 127 ? 3.04418 -9.94409 -2.71758 1.000 16.52108 98 ALA A O 1
ATOM 536 N N . TRP A 1 128 ? 3.51922 -10.81322 -4.75342 1.000 14.54960 99 TRP A N 1
ATOM 537 C CA . TRP A 1 128 ? 2.88818 -9.70251 -5.45134 1.000 13.37320 99 TRP A CA 1
ATOM 538 C C . TRP A 1 128 ? 1.37225 -9.73356 -5.28470 1.000 12.41398 99 TRP A C 1
ATOM 539 O O . TRP A 1 128 ? 0.73993 -8.68475 -5.15032 1.000 13.59437 99 TRP A O 1
ATOM 550 N N . ALA A 1 129 ? 0.76942 -10.92443 -5.27510 1.000 13.58596 100 ALA A N 1
ATOM 551 C CA . ALA A 1 129 ? -0.66160 -11.01564 -5.04477 1.000 14.14895 100 ALA A CA 1
ATOM 552 C C . ALA A 1 129 ? -1.01938 -10.44143 -3.67693 1.000 14.40192 100 ALA A C 1
ATOM 553 O O . ALA A 1 129 ? -1.97104 -9.65534 -3.54113 1.000 15.69872 100 ALA A O 1
ATOM 555 N N . ARG A 1 130 ? -0.23299 -10.78871 -2.66289 1.000 15.61111 101 ARG A N 1
ATOM 556 C CA . ARG A 1 130 ? -0.54462 -10.35508 -1.30555 1.000 17.73419 101 ARG A CA 1
ATOM 557 C C . ARG A 1 130 ? -0.33749 -8.85835 -1.12134 1.000 17.64265 101 ARG A C 1
ATOM 558 O O . ARG A 1 130 ? -1.03274 -8.23906 -0.30025 1.000 17.89365 101 ARG A O 1
ATOM 566 N N . SER A 1 131 ? 0.58965 -8.24536 -1.85698 1.000 15.76318 102 SER A N 1
ATOM 567 C CA . SER A 1 131 ? 0.74162 -6.79998 -1.77683 1.000 15.70824 102 SER A CA 1
ATOM 568 C C . SER A 1 131 ? -0.19876 -6.03455 -2.70192 1.000 15.79663 102 SER A C 1
ATOM 569 O O . SER A 1 131 ? -0.12292 -4.80369 -2.74385 1.000 15.39339 102 SER A O 1
ATOM 574 N N . GLY A 1 132 ? -1.07880 -6.70922 -3.43311 1.000 14.99041 103 GLY A N 1
ATOM 575 C CA . GLY A 1 132 ? -1.93522 -6.00219 -4.37723 1.000 14.58176 103 GLY A CA 1
ATOM 576 C C . GLY A 1 132 ? -1.17521 -5.31482 -5.49508 1.000 12.88621 103 GLY A C 1
ATOM 577 O O . GLY A 1 132 ? -1.56577 -4.22959 -5.94649 1.000 13.81553 103 GLY A O 1
ATOM 578 N N . ALA A 1 133 ? -0.10046 -5.93801 -5.95913 1.000 12.32804 104 ALA A N 1
ATOM 579 C CA . ALA A 1 133 ? 0.76638 -5.30668 -6.94421 1.000 13.12231 104 ALA A CA 1
ATOM 580 C C . ALA A 1 133 ? -0.01429 -4.94412 -8.20700 1.000 11.01424 104 ALA A C 1
ATOM 581 O O . ALA A 1 133 ? -0.81276 -5.72908 -8.72835 1.000 12.20654 104 ALA A O 1
ATOM 583 N N . MET A 1 134 ? 0.19670 -3.71907 -8.67489 1.000 11.32042 105 MET A N 1
ATOM 584 C CA . MET A 1 134 ? -0.39006 -3.20476 -9.90385 1.000 11.52398 105 MET A CA 1
ATOM 585 C C . MET A 1 134 ? -1.86961 -2.90277 -9.82498 1.000 12.18063 105 MET A C 1
ATOM 586 O O . MET A 1 134 ? -2.45361 -2.51468 -10.84430 1.000 12.91529 105 MET A O 1
ATOM 591 N N . LEU A 1 135 ? -2.48624 -3.00480 -8.64767 1.000 12.62265 106 LEU A N 1
ATOM 592 C CA . LEU A 1 135 ? -3.91783 -2.74415 -8.52438 1.000 12.38812 106 LEU A CA 1
ATOM 593 C C . LEU A 1 135 ? -4.21533 -1.34874 -7.99950 1.000 14.39716 106 LEU A C 1
ATOM 594 O O . LEU A 1 135 ? -5.37820 -1.04061 -7.68775 1.000 16.13540 106 LEU A O 1
ATOM 599 N N . GLY A 1 136 ? -3.19520 -0.49766 -7.90775 1.000 12.42465 107 GLY A N 1
ATOM 600 C CA . GLY A 1 136 ? -3.35806 0.87200 -7.44846 1.000 13.46558 107 GLY A CA 1
ATOM 601 C C . GLY A 1 136 ? -3.37936 1.84960 -8.59711 1.000 13.99861 107 GLY A C 1
ATOM 602 O O . GLY A 1 136 ? -4.10869 1.66297 -9.57546 1.000 14.87199 107 GLY A O 1
ATOM 603 N N . ARG A 1 137 ? -2.56560 2.88666 -8.50879 1.000 13.31828 108 ARG A N 1
ATOM 604 C CA . A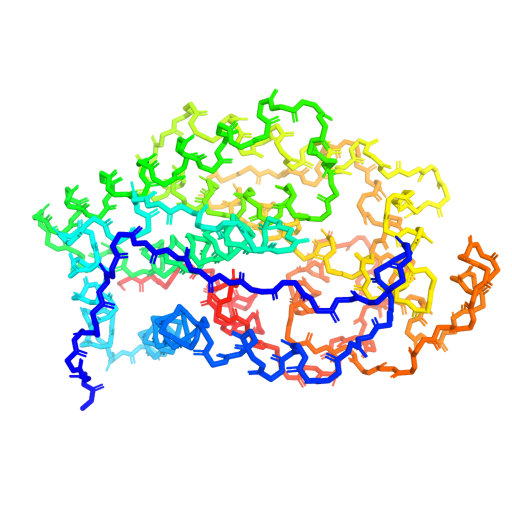RG A 1 137 ? -2.66669 4.00128 -9.44497 1.000 12.98989 108 ARG A CA 1
ATOM 605 C C . ARG A 1 137 ? -1.80547 3.76022 -10.68362 1.000 11.66281 108 ARG A C 1
ATOM 606 O O . ARG A 1 137 ? -0.60772 3.50937 -10.57571 1.000 12.52846 108 ARG A O 1
ATOM 614 N N . MET A 1 138 ? -2.41371 3.86535 -11.85274 1.000 11.94917 109 MET A N 1
ATOM 615 C CA . MET A 1 138 ? -1.68592 3.85850 -13.12158 1.000 11.49203 109 MET A CA 1
ATOM 616 C C . MET A 1 138 ? -1.41121 5.30731 -13.45802 1.000 11.36659 109 MET A C 1
ATOM 617 O O . MET A 1 138 ? -2.25039 6.00909 -14.04104 1.000 12.91654 109 MET A O 1
ATOM 622 N N . ALA A 1 139 ? -0.24387 5.78582 -13.04883 1.000 11.17468 110 ALA A N 1
ATOM 623 C CA . ALA A 1 139 ? 0.04818 7.20436 -13.21738 1.000 11.29798 110 ALA A CA 1
ATOM 624 C C . ALA A 1 139 ? 0.31272 7.50408 -14.68458 1.000 11.11257 110 ALA A C 1
ATOM 625 O O . ALA A 1 139 ? 1.03078 6.77525 -15.37468 1.000 12.10609 110 ALA A O 1
ATOM 627 N N . HIS A 1 140 ? -0.23539 8.60950 -15.15245 1.000 11.16568 111 HIS A N 1
ATOM 628 C CA . HIS A 1 140 ? -0.14625 9.01405 -16.55062 1.000 10.94542 111 HIS A CA 1
ATOM 629 C C . HIS A 1 140 ? 0.70940 10.26153 -16.64214 1.000 11.18319 111 HIS A C 1
ATOM 630 O O . HIS A 1 140 ? 0.40466 11.30055 -16.03070 1.000 11.06039 111 HIS A O 1
ATOM 637 N N . VAL A 1 141 ? 1.79716 10.16800 -17.37832 1.000 11.14738 112 VAL A N 1
ATOM 638 C CA . VAL A 1 141 ? 2.72620 11.28111 -17.51512 1.000 11.87347 112 VAL A CA 1
ATOM 639 C C . VAL A 1 141 ? 2.60567 11.90444 -18.88928 1.000 12.87118 112 VAL A C 1
ATOM 640 O O . VAL A 1 141 ? 2.16793 13.04376 -19.02321 1.000 12.46897 112 VAL A O 1
ATOM 644 N N . ASN A 1 142 ? 2.88886 11.14435 -19.93559 1.000 11.56990 113 ASN A N 1
ATOM 645 C CA . ASN A 1 142 ? 2.74201 11.63063 -21.30011 1.000 13.56603 113 ASN A CA 1
ATOM 646 C C . ASN A 1 142 ? 1.92329 10.70319 -22.18700 1.000 12.92257 113 ASN A C 1
ATOM 647 O O . ASN A 1 142 ? 1.76193 10.98684 -23.38288 1.000 13.77981 113 ASN A O 1
ATOM 652 N N . ASN A 1 143 ? 1.35060 9.63500 -21.61510 1.000 11.73036 114 ASN A N 1
ATOM 653 C CA . ASN A 1 143 ? 0.56393 8.65508 -22.35996 1.000 12.62204 114 ASN A CA 1
ATOM 654 C C . ASN A 1 143 ? 0.13193 7.59342 -21.35361 1.000 11.13587 114 ASN A C 1
ATOM 655 O O . ASN A 1 143 ? 0.30343 7.77043 -20.14537 1.000 12.16267 114 ASN A O 1
ATOM 660 N N . ASP A 1 144 ? -0.35809 6.46199 -21.86416 1.000 12.28330 115 ASP A N 1
ATOM 661 C CA . ASP A 1 144 ? -0.87240 5.37021 -21.04102 1.000 12.02690 115 ASP A CA 1
ATOM 662 C C . ASP A 1 144 ? 0.13426 4.23424 -20.85827 1.000 10.47816 115 ASP A C 1
ATOM 663 O O . ASP A 1 144 ? -0.25231 3.07012 -20.68976 1.000 11.62213 115 ASP A O 1
ATOM 668 N N . GLN A 1 145 ? 1.42791 4.55971 -20.84544 1.000 10.47255 116 GLN A N 1
ATOM 669 C CA . GLN A 1 145 ? 2.45358 3.53024 -20.71944 1.000 10.75451 116 GLN A CA 1
ATOM 670 C C . GLN A 1 145 ? 2.25425 2.69333 -19.46502 1.000 10.43391 116 GLN A C 1
ATOM 671 O O . GLN A 1 145 ? 2.56753 1.50155 -19.46608 1.000 10.72394 116 GLN A O 1
ATOM 677 N N . SER A 1 146 ? 1.74387 3.27373 -18.38581 1.000 9.93191 117 SER A N 1
ATOM 678 C CA . SER A 1 146 ? 1.54496 2.49806 -17.16835 1.000 11.31069 117 SER A CA 1
ATOM 679 C C . SER A 1 146 ? 0.53273 1.38221 -17.39748 1.000 10.33903 117 SER A C 1
ATOM 680 O O . SER A 1 146 ? 0.72842 0.24345 -16.92325 1.000 10.61191 117 SER A O 1
ATOM 683 N N . ASP A 1 147 ? -0.56997 1.70515 -18.08368 1.000 10.62492 118 ASP A N 1
ATOM 684 C CA . ASP A 1 147 ? -1.55217 0.69217 -18.42567 1.000 11.08617 118 ASP A CA 1
ATOM 685 C C . ASP A 1 147 ? -0.94465 -0.37938 -19.31670 1.000 10.48022 118 ASP A C 1
ATOM 686 O O . ASP A 1 147 ? -1.19505 -1.57987 -19.10963 1.000 11.98195 118 ASP A O 1
ATOM 691 N N . TYR A 1 148 ? -0.14695 0.00779 -20.31828 1.000 10.74839 119 TYR A N 1
ATOM 692 C CA . TYR A 1 148 ? 0.46676 -1.01211 -21.16915 1.000 11.47567 119 TYR A CA 1
ATOM 693 C C . TYR A 1 148 ? 1.36294 -1.92016 -20.36009 1.000 10.02585 119 TYR A C 1
ATOM 694 O O . TYR A 1 148 ? 1.38547 -3.14168 -20.57433 1.000 10.68330 119 TYR A O 1
ATOM 703 N N . MET A 1 149 ? 2.09211 -1.35479 -19.40480 1.000 10.50628 120 MET A N 1
ATOM 704 C CA . MET A 1 149 ? 2.94912 -2.16399 -18.55015 1.000 10.72770 120 MET A CA 1
ATOM 705 C C . MET A 1 149 ? 2.14140 -3.09629 -17.67131 1.000 10.35176 120 MET A C 1
ATOM 706 O O . MET A 1 149 ? 2.56193 -4.23786 -17.44282 1.000 11.36581 120 MET A O 1
ATOM 711 N N . ARG A 1 150 ? 0.99053 -2.66720 -17.17147 1.000 10.63069 121 ARG A N 1
ATOM 712 C CA . ARG A 1 150 ? 0.14551 -3.58172 -16.41640 1.000 10.31576 121 ARG A CA 1
ATOM 713 C C . ARG A 1 150 ? -0.37724 -4.71159 -17.30087 1.000 10.36515 121 ARG A C 1
ATOM 714 O O . ARG A 1 150 ? -0.50374 -5.86095 -16.84701 1.000 10.67608 121 ARG A O 1
ATOM 722 N N . GLN A 1 151 ? -0.67785 -4.42226 -18.56765 1.000 10.30485 122 GLN A N 1
ATOM 723 C CA . GLN A 1 151 ? -1.08733 -5.47023 -19.50198 1.000 9.65301 122 GLN A CA 1
ATOM 724 C C . GLN A 1 151 ? 0.02892 -6.49215 -19.69120 1.000 10.21926 122 GLN A C 1
ATOM 725 O O . GLN A 1 151 ? -0.16840 -7.70629 -19.51610 1.000 10.29580 122 GLN A O 1
ATOM 731 N N . TRP A 1 152 ? 1.22845 -6.02192 -20.00876 1.000 9.55388 123 TRP A N 1
ATOM 732 C CA . TRP A 1 152 ? 2.30675 -6.94240 -20.30251 1.000 10.09491 123 TRP A CA 1
ATOM 733 C C . TRP A 1 152 ? 2.73861 -7.71536 -19.06823 1.000 9.23928 123 TRP A C 1
ATOM 734 O O . TRP A 1 152 ? 3.08129 -8.90934 -19.16366 1.000 9.97320 123 TRP A O 1
ATOM 745 N N . THR A 1 153 ? 2.76022 -7.05509 -17.90611 1.000 9.21933 124 THR A N 1
ATOM 746 C CA . THR A 1 153 ? 3.21963 -7.71835 -16.69026 1.000 10.46467 124 THR A CA 1
ATOM 747 C C . THR A 1 153 ? 2.18803 -8.71022 -16.18778 1.000 9.67782 124 THR A C 1
ATOM 748 O O . THR A 1 153 ? 2.54506 -9.78775 -15.70161 1.000 10.39507 124 THR A O 1
ATOM 752 N N . HIS A 1 154 ? 0.91076 -8.37794 -16.28850 1.000 9.74740 125 HIS A N 1
ATOM 753 C CA . HIS A 1 154 ? -0.12156 -9.37022 -16.01397 1.000 10.12810 125 HIS A CA 1
ATOM 754 C C . HIS A 1 154 ? 0.05220 -10.58899 -16.90874 1.000 10.62374 125 HIS A C 1
ATOM 755 O O . HIS A 1 154 ? -0.05579 -11.73156 -16.44832 1.000 10.44742 125 HIS A O 1
ATOM 762 N N . GLY A 1 155 ? 0.33139 -10.37517 -18.19754 1.000 9.54616 126 GLY A N 1
ATOM 763 C CA . GLY A 1 155 ? 0.58362 -11.50799 -19.08489 1.000 10.31724 126 GLY A CA 1
ATOM 764 C C . GLY A 1 155 ? 1.74865 -12.35925 -18.62434 1.000 10.01931 126 GLY A C 1
ATOM 765 O O . GLY A 1 155 ? 1.64367 -13.58823 -18.57401 1.000 10.59280 126 GLY A O 1
ATOM 766 N N . ALA A 1 156 ? 2.86938 -11.72989 -18.27524 1.000 9.68688 127 ALA A N 1
ATOM 767 C CA . ALA A 1 156 ? 4.00368 -12.50626 -17.79068 1.000 10.47692 127 ALA A CA 1
ATOM 768 C C . ALA A 1 156 ? 3.66085 -13.28311 -16.51932 1.000 9.96670 127 ALA A C 1
ATOM 769 O O . ALA A 1 156 ? 4.02811 -14.46570 -16.36334 1.000 10.31663 127 ALA A O 1
ATOM 771 N N . ALA A 1 157 ? 2.98525 -12.62644 -15.57631 1.000 9.72461 128 ALA A N 1
ATOM 772 C CA . ALA A 1 157 ? 2.65599 -13.27567 -14.31022 1.000 9.67998 128 ALA A CA 1
ATOM 773 C C . ALA A 1 157 ? 1.69025 -14.42238 -14.52372 1.000 9.60927 128 ALA A C 1
ATOM 774 O O . ALA A 1 157 ? 1.84306 -15.51183 -13.93088 1.000 10.21327 128 ALA A O 1
ATOM 776 N N . ALA A 1 158 ? 0.66293 -14.19385 -15.34261 1.000 10.01032 129 ALA A N 1
ATOM 777 C CA . ALA A 1 158 ? -0.32594 -15.23031 -15.58555 1.000 10.92715 129 ALA A CA 1
ATOM 778 C C . ALA A 1 158 ? 0.28065 -16.40535 -16.33353 1.000 9.98839 129 ALA A C 1
ATOM 779 O O . ALA A 1 158 ? -0.05621 -17.57198 -16.06451 1.000 10.65373 129 ALA A O 1
ATOM 781 N N . MET A 1 159 ? 1.17736 -16.14521 -17.28245 1.000 9.84232 130 MET A N 1
ATOM 782 C CA . MET A 1 159 ? 1.85041 -17.24675 -17.95921 1.000 9.87360 130 MET A CA 1
ATOM 783 C C . MET A 1 159 ? 2.66155 -18.06790 -16.96797 1.000 9.46115 130 MET A C 1
ATOM 784 O O . MET A 1 159 ? 2.63844 -19.31074 -17.00351 1.000 10.41924 130 MET A O 1
ATOM 789 N N . ALA A 1 160 ? 3.40636 -17.40649 -16.08837 1.000 9.81743 131 ALA A N 1
ATOM 790 C CA . ALA A 1 160 ? 4.22353 -18.14201 -15.14399 1.000 10.21105 131 ALA A CA 1
ATOM 791 C C . ALA A 1 160 ? 3.35681 -18.97075 -14.20632 1.000 10.35333 131 ALA A C 1
ATOM 792 O O . ALA A 1 160 ? 3.72497 -20.09971 -13.85509 1.000 11.34341 131 ALA A O 1
ATOM 794 N N . TYR A 1 161 ? 2.22948 -18.43104 -13.76789 1.000 10.29653 132 TYR A N 1
ATOM 795 C CA . TYR A 1 161 ? 1.32401 -19.19993 -12.92611 1.000 11.07241 132 TYR A CA 1
ATOM 796 C C . TYR A 1 161 ? 0.75744 -20.40398 -13.68212 1.000 11.51409 132 TYR A C 1
ATOM 797 O O . TYR A 1 161 ? 0.71527 -21.53303 -13.15136 1.000 11.67528 132 TYR A O 1
ATOM 806 N N . LEU A 1 162 ? 0.34717 -20.20393 -14.93143 1.000 11.10026 133 LEU A N 1
ATOM 807 C CA . LEU A 1 162 ? -0.14095 -21.30097 -15.75117 1.000 10.80129 133 LEU A CA 1
ATOM 808 C C . LEU A 1 162 ? 0.89046 -22.41019 -15.86129 1.000 10.23995 133 LEU A C 1
ATOM 809 O O . LEU A 1 162 ? 0.54759 -23.60238 -15.77729 1.000 11.82211 133 LEU A O 1
ATOM 814 N N . ARG A 1 163 ? 2.15978 -22.05423 -15.97090 1.000 10.76059 134 ARG A N 1
ATOM 815 C CA . ARG A 1 163 ? 3.19892 -23.06149 -16.14609 1.000 10.88267 134 ARG A CA 1
ATOM 816 C C . ARG A 1 163 ? 3.53944 -23.77280 -14.84875 1.000 11.16179 134 ARG A C 1
ATOM 817 O O . ARG A 1 163 ? 3.89400 -24.95534 -14.90257 1.000 12.34823 134 ARG A O 1
ATOM 825 N N . THR A 1 164 ? 3.40055 -23.12925 -13.69284 1.000 11.22545 135 THR A N 1
ATOM 826 C CA . THR A 1 164 ? 3.90056 -23.68223 -12.43177 1.000 11.97364 135 THR A CA 1
ATOM 827 C C . THR A 1 164 ? 2.80448 -24.08776 -11.45829 1.000 13.02553 135 THR A C 1
ATOM 828 O O . THR A 1 164 ? 3.12632 -24.60735 -10.38027 1.000 12.65694 135 THR A O 1
ATOM 832 N N . GLN A 1 165 ? 1.53538 -23.85038 -11.77118 1.000 12.39515 136 GLN A N 1
ATOM 833 C CA . GLN A 1 165 ? 0.47506 -23.96675 -10.76792 1.000 13.03885 136 GLN A CA 1
ATOM 834 C C . GLN A 1 165 ? 0.30706 -25.37366 -10.20983 1.000 14.93091 136 GLN A C 1
ATOM 835 O O . GLN A 1 165 ? -0.28326 -25.51304 -9.13219 1.000 15.95466 136 GLN A O 1
ATOM 841 N N . ALA A 1 166 ? 0.80029 -26.41021 -10.88686 1.000 14.32713 137 ALA A N 1
ATOM 842 C CA . ALA A 1 166 ? 0.67867 -27.75534 -10.32005 1.000 14.63849 137 ALA A CA 1
ATOM 843 C C . ALA A 1 166 ? 1.32216 -27.83115 -8.95224 1.000 14.82903 137 ALA A C 1
ATOM 844 O O . ALA A 1 166 ? 0.92732 -28.68364 -8.14136 1.000 18.05213 137 ALA A O 1
ATOM 846 N N . LEU A 1 167 ? 2.31728 -26.99212 -8.67280 1.000 14.77462 138 LEU A N 1
ATOM 847 C CA . LEU A 1 167 ? 3.03530 -26.97522 -7.40132 1.000 15.62185 138 LEU A CA 1
ATOM 848 C C . LEU A 1 167 ? 2.44647 -26.03909 -6.36876 1.000 19.39410 138 LEU A C 1
ATOM 849 O O . LEU A 1 167 ? 3.00427 -25.93694 -5.26825 1.000 19.23969 138 LEU A O 1
ATOM 854 N N . ALA A 1 168 ? 1.35007 -25.35391 -6.67648 1.000 16.09619 139 ALA A N 1
ATOM 855 C CA . ALA A 1 168 ? 0.87408 -24.31467 -5.76993 1.000 19.67441 139 ALA A CA 1
ATOM 856 C C . ALA A 1 168 ? 0.21469 -24.92211 -4.53631 1.000 22.57800 139 ALA A C 1
ATOM 857 O O . ALA A 1 168 ? -0.49842 -25.92889 -4.62614 1.000 21.55330 139 ALA A O 1
ATOM 859 N N . SER A 1 169 ? 0.43242 -24.27620 -3.38980 1.000 20.62999 140 SER A N 1
ATOM 860 C CA . SER A 1 169 ? -0.31589 -24.61103 -2.18598 1.000 21.04789 140 SER A CA 1
ATOM 861 C C . SER A 1 169 ? -1.75747 -24.12767 -2.32895 1.000 24.17103 140 SER A C 1
ATOM 862 O O . SER A 1 169 ? -2.10603 -23.38076 -3.25579 1.000 21.58122 140 SER A O 1
ATOM 865 N N . GLU A 1 170 ? -2.61347 -24.53892 -1.38927 1.000 25.73862 141 GLU A N 1
ATOM 866 C CA . GLU A 1 170 ? -3.99460 -24.07520 -1.44536 1.000 25.68595 141 GLU A CA 1
ATOM 867 C C . GLU A 1 170 ? -4.06455 -22.56123 -1.27636 1.000 20.66898 141 GLU A C 1
ATOM 868 O O . GLU A 1 170 ? -4.82332 -21.88292 -1.98655 1.000 25.72306 141 GLU A O 1
ATOM 872 N N . GLN A 1 171 ? -3.24722 -22.01330 -0.37725 1.000 22.41740 142 GLN A N 1
ATOM 873 C CA . GLN A 1 171 ? -3.26005 -20.57830 -0.13585 1.000 23.19597 142 GLN A CA 1
ATOM 874 C C . GLN A 1 171 ? -2.69861 -19.82784 -1.33119 1.000 22.40533 142 GLN A C 1
ATOM 875 O O . GLN A 1 171 ? -3.18293 -18.74442 -1.67643 1.000 19.96170 142 GLN A O 1
ATOM 881 N N . GLN A 1 172 ? -1.65440 -20.37676 -1.95601 1.000 19.53569 143 GLN A N 1
ATOM 882 C CA . GLN A 1 172 ? -1.07925 -19.73465 -3.13154 1.000 17.47400 143 GLN A CA 1
ATOM 883 C C . GLN A 1 172 ? -2.07043 -19.71498 -4.28350 1.000 17.57069 143 GLN A C 1
ATOM 884 O O . GLN A 1 172 ? -2.20001 -18.69191 -4.96264 1.000 15.09568 143 GLN A O 1
ATOM 890 N N . ARG A 1 173 ? -2.79502 -20.81252 -4.50743 1.000 16.78020 144 ARG A N 1
ATOM 891 C CA . ARG A 1 173 ? -3.82042 -20.81511 -5.54495 1.000 17.54368 144 ARG A CA 1
ATOM 892 C C . ARG A 1 173 ? -4.84915 -19.72308 -5.29275 1.000 19.60249 144 ARG A C 1
ATOM 893 O O . ARG A 1 173 ? -5.19031 -18.95220 -6.19613 1.000 17.47997 144 ARG A O 1
ATOM 901 N N . THR A 1 174 ? -5.35627 -19.62754 -4.05828 1.000 17.00012 145 THR A N 1
ATOM 902 C CA . THR A 1 174 ? -6.38407 -18.63385 -3.78108 1.000 18.01194 145 THR A CA 1
ATOM 903 C C . THR A 1 174 ? -5.82630 -17.23323 -3.95046 1.000 15.56630 145 THR A C 1
ATOM 904 O O . THR A 1 174 ? -6.45572 -16.37379 -4.58418 1.000 16.48280 145 THR A O 1
ATOM 908 N N . ASP A 1 175 ? -4.66404 -16.98069 -3.35953 1.000 16.54613 146 ASP A N 1
ATOM 909 C CA . ASP A 1 175 ? -4.08072 -15.64892 -3.42105 1.000 16.52189 146 ASP A CA 1
ATOM 910 C C . ASP A 1 175 ? -3.81506 -15.25764 -4.86444 1.000 14.54247 146 ASP A C 1
ATOM 911 O O . ASP A 1 175 ? -4.17824 -14.15586 -5.29763 1.000 14.84360 146 ASP A O 1
ATOM 916 N N . ILE A 1 176 ? -3.12028 -16.13612 -5.59970 1.000 13.64467 147 ILE A N 1
ATOM 917 C CA . ILE A 1 176 ? -2.66350 -15.76431 -6.93285 1.000 12.94737 147 ILE A CA 1
ATOM 918 C C . ILE A 1 176 ? -3.83244 -15.67928 -7.89357 1.000 13.36771 147 ILE A C 1
ATOM 919 O O . ILE A 1 176 ? -3.91655 -14.74785 -8.70282 1.000 13.06618 147 ILE A O 1
ATOM 924 N N . GLU A 1 177 ? -4.75163 -16.63900 -7.83998 1.000 13.57095 148 GLU A N 1
ATOM 925 C CA . GLU A 1 177 ? -5.87235 -16.60033 -8.76297 1.000 14.06057 148 GLU A CA 1
ATOM 926 C C . GLU A 1 177 ? -6.74856 -15.37275 -8.53123 1.000 14.22546 148 GLU A C 1
ATOM 927 O O . GLU A 1 177 ? -7.23241 -14.74187 -9.47872 1.000 13.48470 148 GLU A O 1
ATOM 933 N N . THR A 1 178 ? -6.98110 -15.01718 -7.26799 1.000 13.41973 149 THR A N 1
ATOM 934 C CA . THR A 1 178 ? -7.76787 -13.81352 -7.00619 1.000 15.40492 149 THR A CA 1
ATOM 935 C C . THR A 1 178 ? -7.09684 -12.58102 -7.60310 1.000 12.87402 149 THR A C 1
ATOM 936 O O . THR A 1 178 ? -7.74760 -11.76892 -8.26193 1.000 13.75267 149 THR A O 1
ATOM 940 N N . TRP A 1 179 ? -5.78848 -12.47015 -7.41381 1.000 12.76700 150 TRP A N 1
ATOM 941 C CA . TRP A 1 179 ? -5.03510 -11.34793 -7.95628 1.000 11.92082 150 TRP A CA 1
ATOM 942 C C . TRP A 1 179 ? -5.07269 -11.33684 -9.48469 1.000 11.31432 150 TRP A C 1
ATOM 943 O O . TRP A 1 179 ? -5.32224 -10.28648 -10.10435 1.000 12.42666 150 TRP A O 1
ATOM 954 N N . LEU A 1 180 ? -4.89143 -12.50263 -10.11317 1.000 11.98251 151 LEU A N 1
ATOM 955 C CA . LEU A 1 180 ? -4.90342 -12.55770 -11.57615 1.000 11.25406 151 LEU A CA 1
ATOM 956 C C . LEU A 1 180 ? -6.27308 -12.21652 -12.14192 1.000 11.33216 151 LEU A C 1
ATOM 957 O O . LEU A 1 180 ? -6.37527 -11.60232 -13.21999 1.000 11.94260 151 LEU A O 1
ATOM 962 N N . LYS A 1 181 ? -7.35245 -12.57528 -11.43207 1.000 12.30253 152 LYS A N 1
ATOM 963 C CA . LYS A 1 181 ? -8.68565 -12.20168 -11.89068 1.000 12.36443 152 LYS A CA 1
ATOM 964 C C . LYS A 1 181 ? -8.93985 -10.71059 -11.69159 1.000 13.22326 152 LYS A C 1
ATOM 965 O O . LYS A 1 181 ? -9.56774 -10.07373 -12.53683 1.000 13.79004 152 LYS A O 1
ATOM 971 N N . ARG A 1 182 ? -8.42572 -10.13022 -10.59487 1.000 13.51496 153 ARG A N 1
ATOM 972 C CA . ARG A 1 182 ? -8.53320 -8.68238 -10.41474 1.000 12.62378 153 ARG A CA 1
ATOM 973 C C . ARG A 1 182 ? -7.76409 -7.92095 -11.48395 1.000 13.10720 153 ARG A C 1
ATOM 974 O O . ARG A 1 182 ? -8.26129 -6.92345 -12.01457 1.000 13.89766 153 ARG A O 1
ATOM 982 N N . LEU A 1 183 ? -6.57362 -8.40794 -11.84732 1.000 12.40003 154 LEU A N 1
ATOM 983 C CA . LEU A 1 183 ? -5.82149 -7.79525 -12.94319 1.000 11.33585 154 LEU A CA 1
ATOM 984 C C . LEU A 1 183 ? -6.56246 -7.94558 -14.26544 1.000 11.87183 154 LEU A C 1
ATOM 985 O O . LEU A 1 183 ? -6.58870 -7.01465 -15.07966 1.000 12.41741 154 LEU A O 1
ATOM 990 N N . SER A 1 184 ? -7.18831 -9.10557 -14.49728 1.000 11.37147 155 SER A N 1
ATOM 991 C CA . SER A 1 184 ? -7.95431 -9.29605 -15.72542 1.000 12.35056 155 SER A CA 1
ATOM 992 C C . SER A 1 184 ? -9.06376 -8.25978 -15.83005 1.000 12.14791 155 SER A C 1
ATOM 993 O O . SER A 1 184 ? -9.24445 -7.62353 -16.87880 1.000 13.73694 155 SER A O 1
ATOM 996 N N . ALA A 1 185 ? -9.81776 -8.07049 -14.73884 1.000 13.37790 156 ALA A N 1
ATOM 997 C CA . ALA A 1 185 ? -10.91313 -7.11553 -14.75735 1.000 12.30830 156 ALA A CA 1
ATOM 998 C C . ALA A 1 185 ? -10.40529 -5.69078 -14.96567 1.000 11.84203 156 ALA A C 1
ATOM 999 O O . ALA A 1 185 ? -10.99108 -4.92891 -15.74764 1.000 13.98775 156 ALA A O 1
ATOM 1001 N N . ALA A 1 186 ? -9.31824 -5.31578 -14.28893 1.000 12.47809 157 ALA A N 1
ATOM 1002 C CA . ALA A 1 186 ? -8.79852 -3.95390 -14.40347 1.000 13.46565 157 ALA A CA 1
ATOM 1003 C C . ALA A 1 186 ? -8.27722 -3.68144 -15.80533 1.000 12.28645 157 ALA A C 1
ATOM 1004 O O . ALA A 1 186 ? -8.55276 -2.61842 -16.37486 1.000 14.81754 157 ALA A O 1
ATOM 1006 N N . ASN A 1 187 ? -7.55938 -4.64423 -16.39470 1.000 12.05297 158 ASN A N 1
ATOM 1007 C CA . ASN A 1 187 ? -7.03329 -4.45711 -17.74296 1.000 12.44180 158 ASN A CA 1
ATOM 1008 C C . ASN A 1 187 ? -8.14483 -4.46917 -18.77317 1.000 13.24884 158 ASN A C 1
ATOM 1009 O O . ASN A 1 187 ? -8.09419 -3.72446 -19.75592 1.000 14.76927 158 ASN A O 1
ATOM 1014 N N . LEU A 1 188 ? -9.16797 -5.30292 -18.57109 1.000 13.82852 159 LEU A N 1
ATOM 1015 C CA . LEU A 1 188 ? -10.30590 -5.28627 -19.47969 1.000 13.63843 159 LEU A CA 1
ATOM 1016 C C . LEU A 1 188 ? -11.01498 -3.94237 -19.44243 1.000 15.68034 159 LEU A C 1
ATOM 1017 O O . LEU A 1 188 ? -11.41685 -3.41745 -20.48784 1.000 15.89444 159 LEU A O 1
ATOM 1022 N N . ALA A 1 189 ? -11.16055 -3.36691 -18.25249 1.000 14.37783 160 ALA A N 1
ATOM 1023 C CA . ALA A 1 189 ? -11.89335 -2.11540 -18.12553 1.000 15.46903 160 ALA A CA 1
ATOM 1024 C C . ALA A 1 189 ? -11.21516 -0.98709 -18.87759 1.000 17.71341 160 ALA A C 1
ATOM 1025 O O . ALA A 1 189 ? -11.89527 -0.08343 -19.36593 1.000 16.81517 160 ALA A O 1
ATOM 1027 N N . TYR A 1 190 ? -9.88173 -1.01222 -18.97543 1.000 13.79886 161 TYR A N 1
ATOM 1028 C CA . TYR A 1 190 ? -9.16903 -0.00370 -19.75759 1.000 14.96708 161 TYR A CA 1
ATOM 1029 C C . TYR A 1 190 ? -9.73740 0.08319 -21.16919 1.000 13.81105 161 TYR A C 1
ATOM 1030 O O . TYR A 1 190 ? -9.88085 1.17296 -21.73707 1.000 14.46650 161 TYR A O 1
ATOM 1039 N N . TRP A 1 191 ? -10.10178 -1.04447 -21.74848 1.000 13.38149 162 TRP A N 1
ATOM 1040 C CA . TRP A 1 191 ? -10.55625 -1.08048 -23.12417 1.000 14.70297 162 TRP A CA 1
ATOM 1041 C C . TRP A 1 191 ? -12.02157 -0.69272 -23.28741 1.000 13.29665 162 TRP A C 1
ATOM 1042 O O . TRP A 1 191 ? -12.49136 -0.59077 -24.42456 1.000 16.07748 162 TRP A O 1
ATOM 1053 N N . ASP A 1 192 ? -12.73274 -0.44935 -22.17839 1.000 15.04288 163 ASP A N 1
ATOM 1054 C CA . ASP A 1 192 ? -14.11416 0.02272 -22.30133 1.000 15.52765 163 ASP A CA 1
ATOM 1055 C C . ASP A 1 192 ? -14.20442 1.41813 -22.91340 1.000 17.67373 163 ASP A C 1
ATOM 1056 O O . ASP A 1 192 ? -15.24161 1.75620 -23.49206 1.000 21.76734 163 ASP A O 1
ATOM 1061 N N . ASN A 1 193 ? -13.15446 2.21695 -22.81658 1.000 16.54447 164 ASN A N 1
ATOM 1062 C CA . ASN A 1 193 ? -13.14158 3.54737 -23.42734 1.000 17.60477 164 ASN A CA 1
ATOM 1063 C C . ASN A 1 193 ? -12.79203 3.40508 -24.89795 1.000 17.40367 164 ASN A C 1
ATOM 1064 O O . ASN A 1 193 ? -11.67976 2.97495 -25.20702 1.000 16.55844 164 ASN A O 1
ATOM 1069 N N . PRO A 1 194 ? -13.67576 3.77742 -25.82971 1.000 18.10207 165 PRO A N 1
ATOM 1070 C CA . PRO A 1 194 ? -13.37190 3.57759 -27.25595 1.000 18.00786 165 PRO A CA 1
ATOM 1071 C C . PRO A 1 194 ? -12.26596 4.46484 -27.78576 1.000 17.38586 165 PRO A C 1
ATOM 1072 O O . PRO A 1 194 ? -11.78699 4.22327 -28.89638 1.000 20.73383 165 PRO A O 1
ATOM 1076 N N . LYS A 1 195 ? -11.82792 5.45926 -27.02418 1.000 16.63846 166 LYS A N 1
ATOM 1077 C CA . LYS A 1 195 ? -10.67827 6.24537 -27.43047 1.000 17.80735 166 LYS A CA 1
ATOM 1078 C C . LYS A 1 195 ? -9.38492 5.47835 -27.28623 1.000 18.15266 166 LYS A C 1
ATOM 1079 O O . LYS A 1 195 ? -8.35468 5.93780 -27.77976 1.000 19.70082 166 LYS A O 1
ATOM 1085 N N . HIS A 1 196 ? -9.39539 4.34506 -26.59781 1.000 14.30750 167 HIS A N 1
ATOM 1086 C CA . HIS A 1 196 ? -8.20798 3.50604 -26.49183 1.000 13.74918 167 HIS A CA 1
ATOM 1087 C C . HIS A 1 196 ? -8.22904 2.56125 -27.69048 1.000 14.19104 167 HIS A C 1
ATOM 1088 O O . HIS A 1 196 ? -9.06241 1.64536 -27.74946 1.000 15.28812 167 HIS A O 1
ATOM 1095 N N . LYS A 1 197 ? -7.36659 2.82529 -28.66978 1.000 17.51231 168 LYS A N 1
ATOM 1096 C CA . LYS A 1 197 ? -7.41051 2.09924 -29.93205 1.000 16.11058 168 LYS A CA 1
ATOM 1097 C C . LYS A 1 197 ? -6.94247 0.66456 -29.73807 1.000 14.14364 168 LYS A C 1
ATOM 1098 O O . LYS A 1 197 ? -5.88390 0.41103 -29.14934 1.000 15.09367 168 LYS A O 1
ATOM 1100 N N . ARG A 1 198 ? -7.72719 -0.27372 -30.26138 1.000 13.45436 169 ARG A N 1
ATOM 1101 C CA . ARG A 1 198 ? -7.48893 -1.70019 -30.01000 1.000 12.08857 169 ARG A CA 1
ATOM 1102 C C . ARG A 1 198 ? -6.48068 -2.25583 -31.01598 1.000 11.39821 169 ARG A C 1
ATOM 1103 O O . ARG A 1 198 ? -6.77816 -3.10419 -31.85918 1.000 13.92679 169 ARG A O 1
ATOM 1111 N N . ASN A 1 199 ? -5.24411 -1.78657 -30.86645 1.000 12.25799 170 ASN A N 1
ATOM 1112 C CA . ASN A 1 199 ? -4.15413 -2.32531 -31.67445 1.000 12.09211 170 ASN A CA 1
ATOM 1113 C C . ASN A 1 199 ? -3.48566 -3.47871 -30.93076 1.000 11.96128 170 ASN A C 1
ATOM 1114 O O . ASN A 1 199 ? -4.11653 -4.16196 -30.10409 1.000 11.22004 170 ASN A O 1
ATOM 1119 N N . ASN A 1 200 ? -2.19616 -3.70700 -31.20554 1.000 11.09929 171 ASN A N 1
ATOM 1120 C CA . ASN A 1 200 ? -1.49858 -4.81045 -30.56247 1.000 10.77574 171 ASN A CA 1
ATOM 1121 C C . ASN A 1 200 ? -1.59528 -4.77879 -29.04198 1.000 10.28042 171 ASN A C 1
ATOM 1122 O O . ASN A 1 200 ? -1.54036 -5.84564 -28.42062 1.000 10.81532 171 ASN A O 1
ATOM 1127 N N . HIS A 1 201 ? -1.75936 -3.61311 -28.40661 1.000 9.99353 172 HIS A N 1
ATOM 1128 C CA . HIS A 1 201 ? -1.86627 -3.60617 -26.94391 1.000 9.63970 172 HIS A CA 1
ATOM 1129 C C . HIS A 1 201 ? -3.09575 -4.36977 -26.48609 1.000 10.49456 172 HIS A C 1
ATOM 1130 O O . HIS A 1 201 ? -3.07962 -5.00892 -25.41877 1.000 10.00648 172 HIS A O 1
ATOM 1137 N N . TYR A 1 202 ? -4.18597 -4.27392 -27.24385 1.000 10.06246 173 TYR A N 1
ATOM 1138 C CA . TYR A 1 202 ? -5.39391 -5.01860 -26.92406 1.000 10.08660 173 TYR A CA 1
ATOM 1139 C C . TYR A 1 202 ? -5.14171 -6.51700 -27.01983 1.000 10.30332 173 TYR A C 1
ATOM 1140 O O . TYR A 1 202 ? -5.52695 -7.27882 -26.13592 1.000 10.40838 173 TYR A O 1
ATOM 1149 N N . TYR A 1 203 ? -4.47235 -6.95721 -28.09703 1.000 9.45616 174 TYR A N 1
ATOM 1150 C CA . TYR A 1 203 ? -4.19573 -8.38675 -28.22868 1.000 10.00589 174 TYR A CA 1
ATOM 1151 C C . TYR A 1 203 ? -3.28296 -8.86399 -27.10082 1.000 9.55856 174 TYR A C 1
ATOM 1152 O O . TYR A 1 203 ? -3.47938 -9.95198 -26.55396 1.000 10.17231 174 TYR A O 1
ATOM 1161 N N . TRP A 1 204 ? -2.26739 -8.05570 -26.74473 1.000 9.86521 175 TRP A N 1
ATOM 1162 C CA . TRP A 1 204 ? -1.40010 -8.38969 -25.62194 1.000 9.70513 175 TRP A CA 1
ATOM 1163 C C . TRP A 1 204 ? -2.18247 -8.48468 -24.32226 1.000 10.25905 175 TRP A C 1
ATOM 1164 O O . TRP A 1 204 ? -1.87526 -9.33810 -23.48707 1.000 10.52037 175 TRP A O 1
ATOM 1175 N N . THR A 1 205 ? -3.20134 -7.62915 -24.12021 1.000 9.88610 176 THR A N 1
ATOM 1176 C CA . THR A 1 205 ? -4.06750 -7.76494 -22.95043 1.000 10.17121 176 THR A CA 1
ATOM 1177 C C . THR A 1 205 ? -4.68486 -9.15634 -22.88128 1.000 10.29623 176 THR A C 1
ATOM 1178 O O . THR A 1 205 ? -4.91160 -9.70512 -21.78541 1.000 10.40386 176 THR A O 1
ATOM 1182 N N . GLY A 1 206 ? -4.94993 -9.74106 -24.04173 1.000 9.87296 177 GLY A N 1
ATOM 1183 C CA . GLY A 1 206 ? -5.53818 -11.06674 -24.10356 1.000 10.30626 177 GLY A CA 1
ATOM 1184 C C . GLY A 1 206 ? -4.65010 -12.16125 -23.55057 1.000 10.63628 177 GLY A C 1
ATOM 1185 O O . GLY A 1 206 ? -5.16756 -13.18647 -23.09479 1.000 10.51025 177 GLY A O 1
ATOM 1186 N N . VAL A 1 207 ? -3.32627 -11.96502 -23.54590 1.000 9.57535 178 VAL A N 1
ATOM 1187 C CA . VAL A 1 207 ? -2.42530 -12.99208 -23.00269 1.000 9.76609 178 VAL A CA 1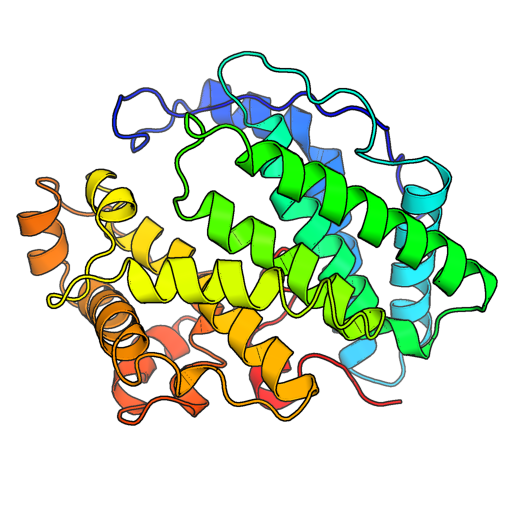
ATOM 1188 C C . VAL A 1 207 ? -2.71968 -13.24948 -21.53498 1.000 10.41126 178 VAL A C 1
ATOM 1189 O O . VAL A 1 207 ? -2.92273 -14.39403 -21.12439 1.000 10.41552 178 VAL A O 1
ATOM 1193 N N . GLY A 1 208 ? -2.74442 -12.19076 -20.72510 1.000 10.08090 179 GLY A N 1
ATOM 1194 C CA . GLY A 1 208 ? -2.99231 -12.38399 -19.31069 1.000 10.28597 179 GLY A CA 1
ATOM 1195 C C . GLY A 1 208 ? -4.40003 -12.85908 -19.04617 1.000 10.20339 179 GLY A C 1
ATOM 1196 O O . GLY A 1 208 ? -4.62262 -13.70839 -18.17002 1.000 11.06476 179 GLY A O 1
ATOM 1197 N N . ILE A 1 209 ? -5.36925 -12.34700 -19.79164 1.000 10.21895 180 ILE A N 1
ATOM 1198 C CA . ILE A 1 209 ? -6.73525 -12.81993 -19.59435 1.000 11.14450 180 ILE A CA 1
ATOM 1199 C C . ILE A 1 209 ? -6.85912 -14.29692 -19.94086 1.000 11.01477 180 ILE A C 1
ATOM 1200 O O . ILE A 1 209 ? -7.46849 -15.06867 -19.18856 1.000 10.99394 180 ILE A O 1
ATOM 1205 N N . MET A 1 210 ? -6.28001 -14.72262 -21.06811 1.000 10.54953 181 MET A N 1
ATOM 1206 C CA . MET A 1 210 ? -6.37410 -16.11856 -21.48494 1.000 9.52310 181 MET A CA 1
ATOM 1207 C C . MET A 1 210 ? -5.63379 -17.03407 -20.51944 1.000 10.30544 181 MET A C 1
ATOM 1208 O O . MET A 1 210 ? -6.16501 -18.08183 -20.12716 1.000 10.89059 181 MET A O 1
ATOM 1213 N N . ALA A 1 211 ? -4.40798 -16.68867 -20.12929 1.000 9.44149 182 ALA A N 1
ATOM 1214 C CA . ALA A 1 211 ? -3.68307 -17.54430 -19.20374 1.000 10.48583 182 ALA A CA 1
ATOM 1215 C C . ALA A 1 211 ? -4.42891 -17.65756 -17.87951 1.000 9.86276 182 ALA A C 1
ATOM 1216 O O . ALA A 1 211 ? -4.47413 -18.73941 -17.27731 1.000 10.80893 182 ALA A O 1
ATOM 1218 N N . THR A 1 212 ? -4.99236 -16.54529 -17.39361 1.000 9.92934 183 THR A N 1
ATOM 1219 C CA . THR A 1 212 ? -5.79667 -16.59981 -16.17946 1.000 11.22934 183 THR A CA 1
ATOM 1220 C C . THR A 1 212 ? -7.00955 -17.49169 -16.39121 1.000 11.10779 183 THR A C 1
ATOM 1221 O O . THR A 1 212 ? -7.33164 -18.31058 -15.51865 1.000 12.08846 183 THR A O 1
ATOM 1225 N N . ALA A 1 213 ? -7.68872 -17.34530 -17.53397 1.000 10.39562 184 ALA A N 1
ATOM 1226 C CA . ALA A 1 213 ? -8.85984 -18.16245 -17.83416 1.000 12.02167 184 ALA A CA 1
ATOM 1227 C C . ALA A 1 213 ? -8.53626 -19.65203 -17.78958 1.000 12.53417 184 ALA A C 1
ATOM 1228 O O . ALA A 1 213 ? -9.30400 -20.45443 -17.22389 1.000 13.22045 184 ALA A O 1
ATOM 1230 N N . VAL A 1 214 ? -7.43062 -20.05750 -18.42888 1.000 11.43267 185 VAL A N 1
ATOM 1231 C CA . VAL A 1 214 ? -7.08783 -21.47973 -18.47752 1.000 11.90209 185 VAL A CA 1
ATOM 1232 C C . VAL A 1 214 ? -6.66598 -21.96510 -17.10046 1.000 12.14192 185 VAL A C 1
ATOM 1233 O O . VAL A 1 214 ? -7.08237 -23.04363 -16.65529 1.000 13.61949 185 VAL A O 1
ATOM 1237 N N . ALA A 1 215 ? -5.83219 -21.19535 -16.39965 1.000 12.33783 186 ALA A N 1
ATOM 1238 C CA . ALA A 1 215 ? -5.32709 -21.63214 -15.10195 1.000 14.11642 186 ALA A CA 1
ATOM 1239 C C . ALA A 1 215 ? -6.44537 -21.73078 -14.07632 1.000 14.26427 186 ALA A C 1
ATOM 1240 O O . ALA A 1 215 ? -6.39443 -22.59694 -13.18902 1.000 16.26431 186 ALA A O 1
ATOM 1242 N N . THR A 1 216 ? -7.47476 -20.90015 -14.18899 1.000 13.82432 187 THR A N 1
ATOM 1243 C CA . THR A 1 216 ? -8.58410 -20.91229 -13.23471 1.000 15.11355 187 THR A CA 1
ATOM 1244 C C . THR A 1 216 ? -9.78318 -21.68742 -13.74068 1.000 14.85467 187 THR A C 1
ATOM 1245 O O . THR A 1 216 ? -10.79233 -21.76925 -13.03053 1.000 18.00168 187 THR A O 1
ATOM 1249 N N . ARG A 1 217 ? -9.71515 -22.21907 -14.94868 1.000 14.01176 188 ARG A N 1
ATOM 1250 C CA . ARG A 1 217 ? -10.84237 -22.90700 -15.58082 1.000 14.79432 188 ARG A CA 1
ATOM 1251 C C . ARG A 1 217 ? -12.12299 -22.06286 -15.53635 1.000 20.04587 188 ARG A C 1
ATOM 1252 O O . ARG A 1 217 ? -13.21470 -22.54408 -15.22386 1.000 19.87262 188 ARG A O 1
ATOM 1260 N N . ASP A 1 218 ? -11.98689 -20.78368 -15.89278 1.000 15.41071 189 ASP A N 1
ATOM 1261 C CA . ASP A 1 218 ? -13.07346 -19.80697 -15.84403 1.000 15.45322 189 ASP A CA 1
ATOM 1262 C C . ASP A 1 218 ? -13.63737 -19.64310 -17.25592 1.000 15.72988 189 ASP A C 1
ATOM 1263 O O . ASP A 1 218 ? -12.99668 -19.02426 -18.12095 1.000 14.74375 189 ASP A O 1
ATOM 1268 N N . ASP A 1 219 ? -14.84099 -20.19642 -17.49819 1.000 16.17971 190 ASP A N 1
ATOM 1269 C CA . ASP A 1 219 ? -15.42565 -20.14402 -18.83734 1.000 16.87581 190 ASP A CA 1
ATOM 1270 C C . ASP A 1 219 ? -15.76229 -18.71994 -19.25589 1.000 17.48300 190 ASP A C 1
ATOM 1271 O O . ASP A 1 219 ? -15.71937 -18.39894 -20.44806 1.000 16.51331 190 ASP A O 1
ATOM 1276 N N . THR A 1 220 ? -16.09737 -17.85008 -18.30941 1.000 16.37376 191 THR A N 1
ATOM 1277 C CA . THR A 1 220 ? -16.39733 -16.46768 -18.66423 1.000 15.46437 191 THR A CA 1
ATOM 1278 C C . THR A 1 220 ? -15.14694 -15.74981 -19.16041 1.000 14.21650 191 THR A C 1
ATOM 1279 O O . THR A 1 220 ? -15.16720 -15.06982 -20.19919 1.000 16.16802 191 THR A O 1
ATOM 1283 N N . LEU A 1 221 ? -14.04580 -15.89436 -18.42598 1.000 14.62635 192 LEU A N 1
ATOM 1284 C CA . LEU A 1 221 ? -12.79008 -15.30285 -18.87254 1.000 14.66086 192 LEU A CA 1
ATOM 1285 C C . LEU A 1 221 ? -12.30622 -15.92574 -20.17233 1.000 13.41818 192 LEU A C 1
ATOM 1286 O O . LEU A 1 221 ? -11.68971 -15.22133 -20.99065 1.000 13.45234 192 LEU A O 1
ATOM 1291 N N . LEU A 1 222 ? -12.55825 -17.22390 -20.37914 1.000 13.12357 193 LEU A N 1
ATOM 1292 C CA . LEU A 1 222 ? -12.14776 -17.85636 -21.62242 1.000 13.04902 193 LEU A CA 1
ATOM 1293 C C . LEU A 1 222 ? -12.91219 -17.21814 -22.77560 1.000 14.11685 193 LEU A C 1
ATOM 1294 O O . LEU A 1 222 ? -12.34308 -16.92619 -23.83796 1.000 14.45579 193 LEU A O 1
ATOM 1299 N N A ASN A 1 223 ? -14.21508 -16.97813 -22.58308 0.411 14.54062 194 ASN A N 1
ATOM 1300 N N B ASN A 1 223 ? -14.20079 -16.94959 -22.57628 0.589 14.49952 194 ASN A N 1
ATOM 1301 C CA A ASN A 1 223 ? -15.00200 -16.29528 -23.60577 0.411 14.18449 194 ASN A CA 1
ATOM 1302 C CA B ASN A 1 223 ? -14.97103 -16.29837 -23.62395 0.589 14.11885 194 ASN A CA 1
ATOM 1303 C C A ASN A 1 223 ? -14.46357 -14.89789 -23.87654 0.411 13.74776 194 ASN A C 1
ATOM 1304 C C B ASN A 1 223 ? -14.45883 -14.89095 -23.88013 0.589 13.69643 194 ASN A C 1
ATOM 1305 O O A ASN A 1 223 ? -14.38594 -14.47075 -25.03230 0.411 14.67305 194 ASN A O 1
ATOM 1306 O O B ASN A 1 223 ? -14.38924 -14.45131 -25.03049 0.589 14.67106 194 ASN A O 1
ATOM 1315 N N . THR A 1 224 ? -14.10673 -14.16053 -22.82408 1.000 14.45067 195 THR A N 1
ATOM 1316 C CA . THR A 1 224 ? -13.54213 -12.82445 -23.00643 1.000 14.36600 195 THR A CA 1
ATOM 1317 C C . THR A 1 224 ? -12.26315 -12.88459 -23.83209 1.000 11.98230 195 THR A C 1
ATOM 1318 O O . THR A 1 224 ? -12.08678 -12.11169 -24.77722 1.000 12.83216 195 THR A O 1
ATOM 1322 N N . ALA A 1 225 ? -11.37141 -13.80906 -23.49068 1.000 11.50481 196 ALA A N 1
ATOM 1323 C CA . ALA A 1 225 ? -10.12492 -13.93888 -24.24018 1.000 11.03569 196 ALA A CA 1
ATOM 1324 C C . ALA A 1 225 ? -10.38412 -14.31966 -25.68119 1.000 12.37199 196 ALA A C 1
ATOM 1325 O O . ALA A 1 225 ? -9.76283 -13.76978 -26.59688 1.000 11.62427 196 ALA A O 1
ATOM 1327 N N . GLN A 1 226 ? -11.32485 -15.23867 -25.90661 1.000 12.37802 197 GLN A N 1
ATOM 1328 C CA . GLN A 1 226 ? -11.67694 -15.60336 -27.26724 1.000 11.18250 197 GLN A CA 1
ATOM 1329 C C . GLN A 1 226 ? -12.12880 -14.39240 -28.05999 1.000 12.63392 197 GLN A C 1
ATOM 1330 O O . GLN A 1 226 ? -11.78392 -14.26719 -29.23916 1.000 11.55303 197 GLN A O 1
ATOM 1336 N N . GLY A 1 227 ? -12.88221 -13.47755 -27.43434 1.000 11.72594 198 GLY A N 1
ATOM 1337 C CA . GLY A 1 227 ? -13.30552 -12.27062 -28.13448 1.000 13.10149 198 GLY A CA 1
ATOM 1338 C C . GLY A 1 227 ? -12.13501 -11.39338 -28.53514 1.000 11.07180 198 GLY A C 1
ATOM 1339 O O . GLY A 1 227 ? -12.15074 -10.75968 -29.59601 1.000 12.84775 198 GLY A O 1
ATOM 1340 N N . ILE A 1 228 ? -11.13630 -11.28937 -27.66971 1.000 11.15419 199 ILE A N 1
ATOM 1341 C CA . ILE A 1 228 ? -9.96286 -10.47545 -27.97631 1.000 11.81309 199 ILE A CA 1
ATOM 1342 C C . ILE A 1 228 ? -9.18786 -11.08790 -29.13787 1.000 10.85709 199 ILE A C 1
ATOM 1343 O O . ILE A 1 228 ? -8.81601 -10.38769 -30.09622 1.000 11.16023 199 ILE A O 1
ATOM 1348 N N . TYR A 1 229 ? -8.93920 -12.40189 -29.07410 1.000 10.92359 200 TYR A N 1
ATOM 1349 C CA . TYR A 1 229 ? -8.29772 -13.10717 -30.17721 1.000 10.55777 200 TYR A CA 1
ATOM 1350 C C . TYR A 1 229 ? -9.04690 -12.85496 -31.47155 1.000 10.56495 200 TYR A C 1
ATOM 1351 O O . TYR A 1 229 ? -8.45546 -12.50156 -32.50295 1.000 10.34643 200 TYR A O 1
ATOM 1360 N N . ARG A 1 230 ? -10.36802 -13.04720 -31.43899 1.000 10.94579 201 ARG A N 1
ATOM 1361 C CA . ARG A 1 230 ? -11.14077 -12.93119 -32.66934 1.000 11.46184 201 ARG A CA 1
ATOM 1362 C C . ARG A 1 230 ? -11.20342 -11.50636 -33.17593 1.000 11.68603 201 ARG A C 1
ATOM 1363 O O . ARG A 1 230 ? -11.28343 -11.28444 -34.39214 1.000 12.58600 201 ARG A O 1
ATOM 1371 N N . ALA A 1 231 ? -11.10261 -10.53094 -32.27555 1.000 11.27215 202 ALA A N 1
ATOM 1372 C CA . ALA A 1 231 ? -11.02752 -9.14951 -32.72077 1.000 13.22483 202 ALA A CA 1
ATOM 1373 C C . ALA A 1 231 ? -9.77369 -8.91887 -33.54830 1.000 12.14644 202 ALA A C 1
ATOM 1374 O O . ALA A 1 231 ? -9.80361 -8.22211 -34.56330 1.000 12.31974 202 ALA A O 1
ATOM 1376 N N . GLY A 1 232 ? -8.64796 -9.49841 -33.12814 1.000 11.36516 203 GLY A N 1
ATOM 1377 C CA . GLY A 1 232 ? -7.44338 -9.40325 -33.94223 1.000 10.78599 203 GLY A CA 1
ATOM 1378 C C . GLY A 1 232 ? -7.59593 -10.12420 -35.26679 1.000 11.10905 203 GLY A C 1
ATOM 1379 O O . GLY A 1 232 ? -7.22034 -9.60680 -36.32046 1.000 10.94489 203 GLY A O 1
ATOM 1380 N N . ILE A 1 233 ? -8.12549 -11.34957 -35.23592 1.000 10.72138 204 ILE A N 1
ATOM 1381 C CA . ILE A 1 233 ? -8.29884 -12.08122 -36.49250 1.000 10.68487 204 ILE A CA 1
ATOM 1382 C C . ILE A 1 233 ? -9.22056 -11.31875 -37.44234 1.000 11.36465 204 ILE A C 1
ATOM 1383 O O . ILE A 1 233 ? -8.97281 -11.23200 -38.65408 1.000 11.57617 204 ILE A O 1
ATOM 1388 N N . ASP A 1 234 ? -10.30547 -10.75539 -36.89890 1.000 11.71529 205 ASP A N 1
ATOM 1389 C CA . ASP A 1 234 ? -11.26062 -10.01329 -37.71342 1.000 12.97954 205 ASP A CA 1
ATOM 1390 C C . ASP A 1 234 ? -10.65019 -8.75075 -38.30523 1.000 12.71131 205 ASP A C 1
ATOM 1391 O O . ASP A 1 234 ? -11.13393 -8.26689 -39.33162 1.000 14.12093 205 ASP A O 1
ATOM 1396 N N . ALA A 1 235 ? -9.62938 -8.18139 -37.66718 1.000 12.40693 206 ALA A N 1
ATOM 1397 C CA . ALA A 1 235 ? -9.01079 -6.94392 -38.14152 1.000 13.10226 206 ALA A CA 1
ATOM 1398 C C . ALA A 1 235 ? -8.07747 -7.16999 -39.32797 1.000 12.44486 206 ALA A C 1
ATOM 1399 O O . ALA A 1 235 ? -7.68747 -6.19992 -39.99933 1.000 12.35221 206 ALA A O 1
ATOM 1401 N N . ILE A 1 236 ? -7.68923 -8.41178 -39.59366 1.000 11.81252 207 ILE A N 1
ATOM 1402 C CA . ILE A 1 236 ? -6.78351 -8.68573 -40.70620 1.000 10.77432 207 ILE A CA 1
ATOM 1403 C C . ILE A 1 236 ? -7.51879 -8.40750 -42.00521 1.000 12.48279 207 ILE A C 1
ATOM 1404 O O . ILE A 1 236 ? -8.62941 -8.91981 -42.22256 1.000 13.05190 207 ILE A O 1
ATOM 1409 N N . GLU A 1 237 ? -6.91394 -7.59391 -42.87879 1.000 11.38723 208 GLU A N 1
ATOM 1410 C CA . GLU A 1 237 ? -7.56001 -7.29351 -44.15771 1.000 12.91054 208 GLU A CA 1
ATOM 1411 C C . GLU A 1 237 ? -7.24573 -8.38892 -45.16072 1.000 13.65915 208 GLU A C 1
ATOM 1412 O O . GLU A 1 237 ? -6.32887 -9.19237 -44.97574 1.000 13.00885 208 GLU A O 1
ATOM 1418 N N . PRO A 1 238 ? -7.98609 -8.45548 -46.27152 1.000 14.52939 209 PRO A N 1
ATOM 1419 C CA . PRO A 1 238 ? -7.67497 -9.46639 -47.29053 1.000 14.93635 209 PRO A CA 1
ATOM 1420 C C . PRO A 1 238 ? -6.23406 -9.46720 -47.75844 1.000 12.84842 209 PRO A C 1
ATOM 1421 O O . PRO A 1 238 ? -5.69259 -10.53471 -48.03487 1.000 14.21568 209 PRO A O 1
ATOM 1425 N N . ASP A 1 239 ? -5.56909 -8.30982 -47.80039 1.000 13.66762 210 ASP A N 1
ATOM 1426 C CA . ASP A 1 239 ? -4.18493 -8.32172 -48.24179 1.000 13.30244 210 ASP A CA 1
ATOM 1427 C C . ASP A 1 239 ? -3.20357 -8.74311 -47.15142 1.000 13.65751 210 ASP A C 1
ATOM 1428 O O . ASP A 1 239 ? -2.00385 -8.80036 -47.42741 1.000 14.74633 210 ASP A O 1
ATOM 1433 N N . GLY A 1 240 ? -3.69295 -9.06241 -45.93881 1.000 13.33005 211 GLY A N 1
ATOM 1434 C CA . GLY A 1 240 ? -2.87419 -9.53438 -44.83509 1.000 12.36214 211 GLY A CA 1
ATOM 1435 C C . GLY A 1 240 ? -2.49076 -8.47388 -43.82694 1.000 11.94111 211 GLY A C 1
ATOM 1436 O O . GLY A 1 240 ? -1.89332 -8.83812 -42.80559 1.000 12.58149 211 GLY A O 1
ATOM 1437 N N . ARG A 1 241 ? -2.79553 -7.20743 -44.06544 1.000 12.10582 212 ARG A N 1
ATOM 1438 C CA . ARG A 1 241 ? -2.34585 -6.16953 -43.14829 1.000 11.90003 212 ARG A CA 1
ATOM 1439 C C . ARG A 1 241 ? -3.25708 -6.06367 -41.92582 1.000 11.68535 212 ARG A C 1
ATOM 1440 O O . ARG A 1 241 ? -4.43433 -6.44781 -41.94060 1.000 12.29374 212 ARG A O 1
ATOM 1448 N N . LEU A 1 242 ? -2.69183 -5.47498 -40.88018 1.000 11.75114 213 LEU A N 1
ATOM 1449 C CA . LEU A 1 242 ? -3.46374 -4.95649 -39.76069 1.000 11.13290 213 LEU A CA 1
ATOM 1450 C C . LEU A 1 242 ? -3.30879 -3.44141 -39.84568 1.000 11.51477 213 LEU A C 1
ATOM 1451 O O . LEU A 1 242 ? -2.19995 -2.92434 -39.60167 1.000 10.96749 213 LEU A O 1
ATOM 1456 N N . PRO A 1 243 ? -4.35287 -2.68440 -40.22047 1.000 11.90838 214 PRO A N 1
ATOM 1457 C CA . PRO A 1 243 ? -4.16628 -1.24881 -40.49180 1.000 11.79256 214 PRO A CA 1
ATOM 1458 C C . PRO A 1 243 ? -3.53575 -0.46272 -39.36194 1.000 13.30097 214 PRO A C 1
ATOM 1459 O O . PRO A 1 243 ? -2.73762 0.44158 -39.62189 1.000 13.48057 214 PRO A O 1
ATOM 1463 N N . MET A 1 244 ? -3.84607 -0.77960 -38.10458 1.000 12.08912 215 MET A N 1
ATOM 1464 C CA . MET A 1 244 ? -3.26430 0.02745 -37.04178 1.000 12.98815 215 MET A CA 1
ATOM 1465 C C . MET A 1 244 ? -1.77530 -0.23703 -36.89551 1.000 11.94061 215 MET A C 1
ATOM 1466 O O . MET A 1 244 ? -1.04293 0.60994 -36.38452 1.000 12.29639 215 MET A O 1
ATOM 1471 N N . GLU A 1 245 ? -1.32482 -1.44145 -37.26354 1.000 10.58201 216 GLU A N 1
ATOM 1472 C CA . GLU A 1 245 ? 0.11131 -1.72406 -37.25515 1.000 10.78872 216 GLU A CA 1
ATOM 1473 C C . GLU A 1 245 ? 0.78663 -1.19089 -38.51991 1.000 10.63921 216 GLU A C 1
ATOM 1474 O O . GLU A 1 245 ? 1.95685 -0.78674 -38.48048 1.000 10.86943 216 GLU A O 1
ATOM 1480 N N . MET A 1 246 ? 0.06886 -1.18444 -39.65039 1.000 11.01144 217 MET A N 1
ATOM 1481 C CA . MET A 1 246 ? 0.61274 -0.61372 -40.88215 1.000 11.55744 217 MET A CA 1
ATOM 1482 C C . MET A 1 246 ? 0.85423 0.88113 -40.79352 1.000 12.91600 217 MET A C 1
ATOM 1483 O O . MET A 1 246 ? 1.67976 1.40174 -41.55682 1.000 12.66903 217 MET A O 1
ATOM 1488 N N . ALA A 1 247 ? 0.21208 1.55511 -39.84068 1.000 12.13698 218 ALA A N 1
ATOM 1489 C CA . ALA A 1 247 ? 0.34590 2.98588 -39.59219 1.000 12.33340 218 ALA A CA 1
ATOM 1490 C C . ALA A 1 247 ? 1.62806 3.33339 -38.85403 1.000 12.22466 218 ALA A C 1
ATOM 1491 O O . ALA A 1 247 ? 1.84059 4.50242 -38.52575 1.000 14.10326 218 ALA A O 1
ATOM 1493 N N . ARG A 1 248 ? 2.50310 2.36024 -38.58417 1.000 12.07072 219 ARG A N 1
ATOM 1494 C CA . ARG A 1 248 ? 3.68189 2.57213 -37.75752 1.000 12.10886 219 ARG A CA 1
ATOM 1495 C C . A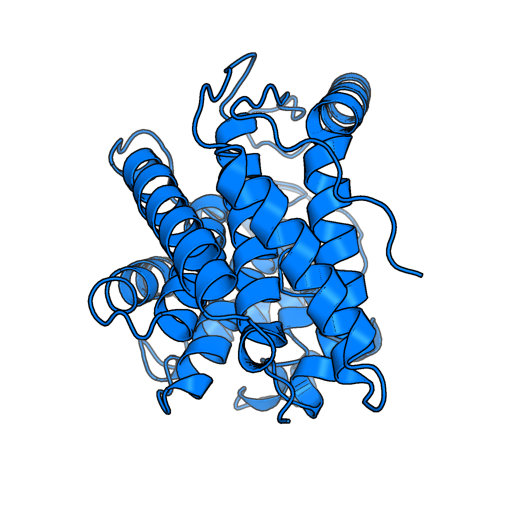RG A 1 248 ? 4.94739 2.80218 -38.58509 1.000 11.10339 219 ARG A C 1
ATOM 1496 O O . ARG A 1 248 ? 6.05767 2.63296 -38.07564 1.000 11.48656 219 ARG A O 1
ATOM 1504 N N . LYS A 1 249 ? 4.79164 3.18322 -39.86117 1.000 11.79161 220 LYS A N 1
ATOM 1505 C CA . LYS A 1 249 ? 5.91330 3.64668 -40.67702 1.000 11.80616 220 LYS A CA 1
ATOM 1506 C C . LYS A 1 249 ? 7.06268 2.65763 -40.69090 1.000 12.60106 220 LYS A C 1
ATOM 1507 O O . LYS A 1 249 ? 6.84266 1.51077 -41.08490 1.000 12.30561 220 LYS A O 1
ATOM 1513 N N . ARG A 1 250 ? 8.26989 3.06192 -40.29602 1.000 12.15281 221 ARG A N 1
ATOM 1514 C CA . ARG A 1 250 ? 9.40603 2.15816 -40.40092 1.000 12.60797 221 ARG A CA 1
ATOM 1515 C C . ARG A 1 250 ? 9.27224 0.93953 -39.49666 1.000 11.41574 221 ARG A C 1
ATOM 1516 O O . ARG A 1 250 ? 10.04235 -0.01070 -39.66826 1.000 12.18200 221 ARG A O 1
ATOM 1524 N N . LEU A 1 251 ? 8.35361 0.96970 -38.52748 1.000 11.67310 222 LEU A N 1
ATOM 1525 C CA . LEU A 1 251 ? 8.09901 -0.16499 -37.64458 1.000 11.55558 222 LEU A CA 1
ATOM 1526 C C . LEU A 1 251 ? 6.85013 -0.96443 -38.02767 1.000 10.74603 222 LEU A C 1
ATOM 1527 O O . LEU A 1 251 ? 6.38652 -1.78676 -37.21795 1.000 11.55710 222 LEU A O 1
ATOM 1532 N N . ALA A 1 252 ? 6.34246 -0.81371 -39.24967 1.000 10.77749 223 ALA A N 1
ATOM 1533 C CA . ALA A 1 252 ? 5.16250 -1.57271 -39.64958 1.000 10.57657 223 ALA A CA 1
ATOM 1534 C C . ALA A 1 252 ? 5.40426 -3.08256 -39.60081 1.000 10.20309 223 ALA A C 1
ATOM 1535 O O . ALA A 1 252 ? 4.57535 -3.82733 -39.04529 1.000 10.60116 223 ALA A O 1
ATOM 1537 N N . LEU A 1 253 ? 6.51494 -3.56348 -40.16113 1.000 10.38775 224 LEU A N 1
ATOM 1538 C CA . LEU A 1 253 ? 6.79420 -4.99805 -40.07611 1.000 10.45218 224 LEU A CA 1
ATOM 1539 C C . LEU A 1 253 ? 6.92536 -5.43233 -38.62117 1.000 10.30430 224 LEU A C 1
ATOM 1540 O O . LEU A 1 253 ? 6.33871 -6.44851 -38.19280 1.000 10.75123 224 LEU A O 1
ATOM 1545 N N . HIS A 1 254 ? 7.71148 -4.68594 -37.85043 1.000 10.73223 225 HIS A N 1
ATOM 1546 C CA . HIS A 1 254 ? 7.89613 -4.98283 -36.44458 1.000 11.88088 225 HIS A CA 1
ATOM 1547 C C . HIS A 1 254 ? 6.55912 -5.15011 -35.73824 1.000 10.96347 225 HIS A C 1
ATOM 1548 O O . HIS A 1 254 ? 6.39160 -6.09300 -34.94487 1.000 11.27233 225 HIS A O 1
ATOM 1555 N N . TYR A 1 255 ? 5.60577 -4.25614 -35.99778 1.000 10.36597 226 TYR A N 1
ATOM 1556 C CA . TYR A 1 255 ? 4.33588 -4.29975 -35.28234 1.000 10.98120 226 TYR A CA 1
ATOM 1557 C C . TYR A 1 255 ? 3.36654 -5.32854 -35.84187 1.000 10.19262 226 TYR A C 1
ATOM 1558 O O . TYR A 1 255 ? 2.49671 -5.79778 -35.10039 1.000 9.67951 226 TYR A O 1
ATOM 1567 N N . HIS A 1 256 ? 3.47984 -5.71165 -37.11373 1.000 9.94166 227 HIS A N 1
ATOM 1568 C CA . HIS A 1 256 ? 2.74458 -6.88452 -37.55809 1.000 9.19583 227 HIS A CA 1
ATOM 1569 C C . HIS A 1 256 ? 3.24187 -8.13529 -36.85938 1.000 9.32892 227 HIS A C 1
ATOM 1570 O O . HIS A 1 256 ? 2.43277 -8.99003 -36.45450 1.000 9.45334 227 HIS A O 1
ATOM 1577 N N . ASP A 1 257 ? 4.56688 -8.28041 -36.71857 1.000 9.77717 228 ASP A N 1
ATOM 1578 C CA . ASP A 1 257 ? 5.14485 -9.38961 -35.95835 1.000 9.83162 228 ASP A CA 1
ATOM 1579 C C . ASP A 1 257 ? 4.64578 -9.33049 -34.51092 1.000 9.80430 228 ASP A C 1
ATOM 1580 O O . A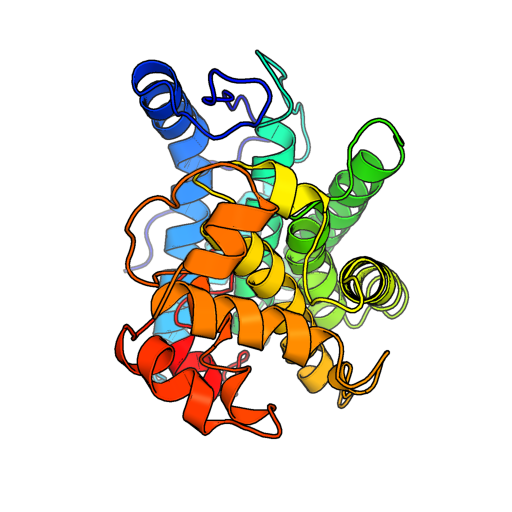SP A 1 257 ? 4.14712 -10.32876 -33.96203 1.000 10.06598 228 ASP A O 1
ATOM 1585 N N . TYR A 1 258 ? 4.69857 -8.13863 -33.91296 1.000 10.28385 229 TYR A N 1
ATOM 1586 C CA . TYR A 1 258 ? 4.36744 -7.98826 -32.50540 1.000 9.95823 229 TYR A CA 1
ATOM 1587 C C . TYR A 1 258 ? 2.87594 -8.16717 -32.22499 1.000 9.80568 229 TYR A C 1
ATOM 1588 O O . TYR A 1 258 ? 2.49454 -8.57396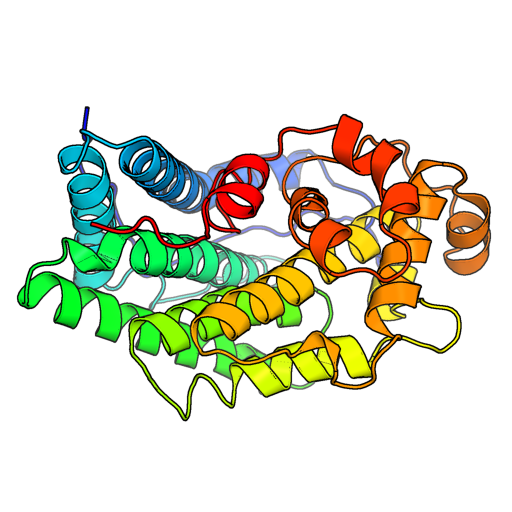 -31.12159 1.000 10.66975 229 TYR A O 1
ATOM 1597 N N . ALA A 1 259 ? 2.02327 -7.89280 -33.19975 1.000 8.91297 230 ALA A N 1
ATOM 1598 C CA . ALA A 1 259 ? 0.59558 -8.19380 -33.07935 1.000 9.59420 230 ALA A CA 1
ATOM 1599 C C . ALA A 1 259 ? 0.30792 -9.67642 -33.25318 1.000 9.20208 230 ALA A C 1
ATOM 1600 O O . ALA A 1 259 ? -0.61794 -10.20569 -32.61635 1.000 10.09433 230 ALA A O 1
ATOM 1602 N N . THR A 1 260 ? 1.05457 -10.34942 -34.13777 1.000 8.98650 231 THR A N 1
ATOM 1603 C CA . THR A 1 260 ? 0.83514 -11.77279 -34.35409 1.000 9.15284 231 THR A CA 1
ATOM 1604 C C . THR A 1 260 ? 1.14274 -12.56538 -33.09265 1.000 8.97786 231 THR A C 1
ATOM 1605 O O . THR A 1 260 ? 0.45892 -13.55364 -32.78098 1.000 9.37968 231 THR A O 1
ATOM 1609 N N . ALA A 1 261 ? 2.18758 -12.15189 -32.35688 1.000 8.85397 232 ALA A N 1
ATOM 1610 C CA . ALA A 1 261 ? 2.67921 -12.88787 -31.20348 1.000 9.04543 232 ALA A CA 1
ATOM 1611 C C . ALA A 1 261 ? 1.59033 -13.25447 -30.19408 1.000 8.85354 232 ALA A C 1
ATOM 1612 O O . ALA A 1 261 ? 1.43354 -14.44183 -29.87528 1.000 8.70996 232 ALA A O 1
ATOM 1614 N N . PRO A 1 262 ? 0.84427 -12.28842 -29.64943 1.000 8.95957 233 PRO A N 1
ATOM 1615 C CA . PRO A 1 262 ? -0.18051 -12.64204 -28.64490 1.000 8.80238 233 PRO A CA 1
ATOM 1616 C C . PRO A 1 262 ? -1.35101 -13.38377 -29.23205 1.000 9.23544 233 PRO A C 1
ATOM 1617 O O . PRO A 1 262 ? -1.98041 -14.18498 -28.52098 1.000 8.91249 233 PRO A O 1
ATOM 1621 N N . LEU A 1 263 ? -1.66946 -13.15760 -30.49955 1.000 8.79282 234 LEU A N 1
ATOM 1622 C CA . LEU A 1 263 ? -2.75151 -13.92046 -31.12071 1.000 9.77463 234 LEU A CA 1
ATOM 1623 C C . LEU A 1 263 ? -2.38589 -15.40211 -31.18511 1.000 9.34651 234 LEU A C 1
ATOM 1624 O O . LEU A 1 263 ? -3.17397 -16.27560 -30.79448 1.000 9.67744 234 LEU A O 1
ATOM 1629 N N . VAL A 1 264 ? -1.19712 -15.71203 -31.68675 1.000 8.95621 235 VAL A N 1
ATOM 1630 C CA . VAL A 1 264 ? -0.73725 -17.09445 -31.70681 1.000 9.31414 235 VAL A CA 1
ATOM 1631 C C . VAL A 1 264 ? -0.70583 -17.66276 -30.30025 1.000 8.70025 235 VAL A C 1
ATOM 1632 O O . VAL A 1 264 ? -1.15765 -18.79527 -30.06647 1.000 8.99134 235 VAL A O 1
ATOM 1636 N N . LEU A 1 265 ? -0.16213 -16.91017 -29.33588 1.000 8.76738 236 LEU A N 1
ATOM 1637 C CA . LEU A 1 265 ? -0.04445 -17.47007 -27.99275 1.000 9.14916 236 LEU A CA 1
ATOM 1638 C C . LEU A 1 265 ? -1.40844 -17.79774 -27.41285 1.000 7.89681 236 LEU A C 1
ATOM 1639 O O . LEU A 1 265 ? -1.57934 -18.83148 -26.75493 1.000 9.38095 236 LEU A O 1
ATOM 1644 N N . MET A 1 266 ? -2.39551 -16.93140 -27.63700 1.000 8.63588 237 MET A N 1
ATOM 1645 C CA . MET A 1 266 ? -3.75746 -17.25318 -27.22080 1.000 9.47583 237 MET A CA 1
ATOM 1646 C C . MET A 1 266 ? -4.28318 -18.52807 -27.84201 1.000 9.64112 237 MET A C 1
ATOM 1647 O O . MET A 1 266 ? -4.85443 -19.37525 -27.14151 1.000 9.45366 237 MET A O 1
ATOM 1652 N N . ALA A 1 267 ? -4.13840 -18.65681 -29.15574 1.000 9.69301 238 ALA A N 1
ATOM 1653 C CA . ALA A 1 267 ? -4.56873 -19.87846 -29.81898 1.000 8.97262 238 ALA A CA 1
ATOM 1654 C C . ALA A 1 267 ? -3.85148 -21.09009 -29.24767 1.000 8.88993 238 ALA A C 1
ATOM 1655 O O . ALA A 1 267 ? -4.44614 -22.16859 -29.10871 1.000 9.99471 238 ALA A O 1
ATOM 1657 N N . GLU A 1 268 ? -2.57033 -20.94384 -28.91028 1.000 9.32600 239 GLU A N 1
ATOM 1658 C CA . GLU A 1 268 ? -1.83362 -22.06743 -28.35617 1.000 8.83086 239 GLU A CA 1
ATOM 1659 C C . GLU A 1 268 ? -2.34231 -22.43743 -26.97798 1.000 9.48191 239 GLU A C 1
ATOM 1660 O O . GLU A 1 268 ? -2.40829 -23.62632 -26.63214 1.000 9.99092 239 GLU A O 1
ATOM 1666 N N . MET A 1 269 ? -2.72569 -21.44318 -26.18165 1.000 9.20531 240 MET A N 1
ATOM 1667 C CA . MET A 1 269 ? -3.30258 -21.75034 -24.87750 1.000 9.23706 240 MET A CA 1
ATOM 1668 C C . MET A 1 269 ? -4.66865 -22.39264 -25.04946 1.000 9.47803 240 MET A C 1
ATOM 1669 O O . MET A 1 269 ? -5.07061 -23.21879 -24.22294 1.000 9.78079 240 MET A O 1
ATOM 1674 N N . ALA A 1 270 ? -5.38921 -22.06245 -26.11507 1.000 9.56081 241 ALA A N 1
ATOM 1675 C CA . ALA A 1 270 ? -6.67975 -22.69732 -26.31202 1.000 10.31756 241 ALA A CA 1
ATOM 1676 C C . ALA A 1 270 ? -6.53883 -24.19293 -26.57543 1.000 10.56322 241 ALA A C 1
ATOM 1677 O O . ALA A 1 270 ? -7.46426 -24.96384 -26.24632 1.000 11.43170 241 ALA A O 1
ATOM 1679 N N . ARG A 1 271 ? -5.39477 -24.63720 -27.12754 1.000 10.55823 242 ARG A N 1
ATOM 1680 C CA . ARG A 1 271 ? -5.16562 -26.07127 -27.29011 1.000 9.88662 242 ARG A CA 1
ATOM 1681 C C . ARG A 1 271 ? -5.11462 -26.77774 -25.95449 1.000 11.27381 242 ARG A C 1
ATOM 1682 O O . ARG A 1 271 ? -5.40465 -27.98364 -25.88175 1.000 11.88366 242 ARG A O 1
ATOM 1690 N N . LEU A 1 272 ? -4.74151 -26.07748 -24.88525 1.000 11.01023 243 LEU A N 1
ATOM 1691 C CA . LEU A 1 272 ? -4.73574 -26.69588 -23.56547 1.000 12.37617 243 LEU A CA 1
ATOM 1692 C C . LEU A 1 272 ? -6.12239 -27.15563 -23.17700 1.000 11.75515 243 LEU A C 1
ATOM 1693 O O . LEU A 1 272 ? -6.25123 -28.12542 -22.40360 1.000 15.23432 243 LEU A O 1
ATOM 1698 N N . GLN A 1 273 ? -7.15536 -26.53882 -23.74447 1.000 13.04986 244 GLN A N 1
ATOM 1699 C CA . GLN A 1 273 ? -8.53643 -26.94271 -23.52722 1.000 14.90250 244 GLN A CA 1
ATOM 1700 C C . GLN A 1 273 ? -9.11707 -27.67971 -24.72061 1.000 14.20389 244 GLN A C 1
ATOM 1701 O O . GLN A 1 273 ? -10.34719 -27.79139 -24.84755 1.000 14.51111 244 GLN A O 1
ATOM 1707 N N . GLY A 1 274 ? -8.25231 -28.20294 -25.58035 1.000 12.76176 245 GLY A N 1
ATOM 1708 C CA . GLY A 1 274 ? -8.66247 -29.05157 -26.67829 1.000 13.45818 245 GLY A CA 1
ATOM 1709 C C . GLY A 1 274 ? -9.19035 -28.31553 -27.87777 1.000 13.31096 245 GLY A C 1
ATOM 1710 O O . GLY A 1 274 ? -9.56893 -28.96893 -28.85850 1.000 13.49101 245 GLY A O 1
ATOM 1711 N N . GLU A 1 275 ? -9.19976 -26.98694 -27.84686 1.000 12.51921 246 GLU A N 1
ATOM 1712 C CA . GLU A 1 275 ? -9.82516 -26.20312 -28.90069 1.000 12.45552 246 GLU A CA 1
ATOM 1713 C C . GLU A 1 275 ? -8.81689 -25.77552 -29.95735 1.000 11.90658 246 GLU A C 1
ATOM 1714 O O . GLU A 1 275 ? -7.65718 -25.47963 -29.65550 1.000 13.33352 246 GLU A O 1
ATOM 1720 N N . ASP A 1 276 ? -9.28405 -25.69228 -31.19306 1.000 12.30349 247 ASP A N 1
ATOM 1721 C CA . ASP A 1 276 ? -8.47726 -25.27292 -32.34038 1.000 13.31491 247 ASP A CA 1
ATOM 1722 C C . ASP A 1 276 ? -8.99373 -23.91466 -32.83733 1.000 12.48549 247 ASP A C 1
ATOM 1723 O O . ASP A 1 276 ? -9.82437 -23.82419 -33.74418 1.000 13.68000 247 ASP A O 1
ATOM 1728 N N . TRP A 1 277 ? -8.45890 -22.82758 -32.26990 1.000 10.29912 248 TRP A N 1
ATOM 1729 C CA . TRP A 1 277 ? -8.88357 -21.48385 -32.63938 1.000 10.42958 248 TRP A CA 1
ATOM 1730 C C . TRP A 1 277 ? -8.42078 -21.06010 -34.02569 1.000 11.22032 248 TRP A C 1
ATOM 1731 O O . TRP A 1 277 ? -8.97336 -20.09101 -34.57116 1.000 11.59584 248 TRP A O 1
ATOM 1742 N N . TYR A 1 278 ? -7.49968 -21.80288 -34.63261 1.000 11.26004 249 TYR A N 1
ATOM 1743 C CA . TYR A 1 278 ? -7.07781 -21.47965 -35.98556 1.000 11.16151 249 TYR A CA 1
ATOM 1744 C C . TYR A 1 278 ? -8.16172 -21.77053 -37.01466 1.000 13.25195 249 TYR A C 1
ATOM 1745 O O . TYR A 1 278 ? -8.03486 -21.36037 -38.17228 1.000 12.58139 249 TYR A O 1
ATOM 1754 N N . THR A 1 279 ? -9.23877 -22.45201 -36.62860 1.000 12.24118 250 THR A N 1
ATOM 1755 C CA . THR A 1 279 ? -10.36052 -22.62437 -37.54535 1.000 13.12165 250 THR A CA 1
ATOM 1756 C C . THR A 1 279 ? -11.22962 -21.38983 -37.64857 1.000 12.29890 250 THR A C 1
ATOM 1757 O O . THR A 1 279 ? -12.04327 -21.30657 -38.57656 1.000 13.89536 250 THR A O 1
ATOM 1761 N N . TYR A 1 280 ? -11.11506 -20.42789 -36.72527 1.000 12.35514 251 TYR A N 1
ATOM 1762 C CA . TYR A 1 280 ? -11.90809 -19.21209 -36.82717 1.000 12.22730 251 TYR A CA 1
ATOM 1763 C C . TYR A 1 280 ? -11.35007 -18.35478 -37.96298 1.000 12.08845 251 TYR A C 1
ATOM 1764 O O . TYR A 1 280 ? -10.16885 -17.98376 -37.95439 1.000 11.96859 251 TYR A O 1
ATOM 1773 N N . ARG A 1 281 ? -12.19301 -18.01615 -38.94459 1.000 12.39627 252 ARG A N 1
ATOM 1774 C CA . ARG A 1 281 ? -11.73650 -17.31782 -40.15018 1.000 11.52427 252 ARG A CA 1
ATOM 1775 C C . ARG A 1 281 ? -10.47015 -17.97161 -40.67983 1.000 10.76231 252 ARG A C 1
ATOM 1776 O O . ARG A 1 281 ? -9.43439 -17.32406 -40.89756 1.000 11.56262 252 ARG A O 1
ATOM 1784 N N . GLN A 1 282 ? -10.55559 -19.28501 -40.87714 1.000 11.43172 253 GLN A N 1
ATOM 1785 C CA . GLN A 1 282 ? -9.38431 -20.08921 -41.16771 1.000 12.43885 253 GLN A CA 1
ATOM 1786 C C . GLN A 1 282 ? -8.67198 -19.51848 -42.39541 1.000 12.56505 253 GLN A C 1
ATOM 1787 O O . GLN A 1 282 ? -9.29777 -19.26758 -43.43995 1.000 11.80266 253 GLN A O 1
ATOM 1793 N N . GLY A 1 283 ? -7.35210 -19.32747 -42.27993 1.000 10.83654 254 GLY A N 1
ATOM 1794 C CA . GLY A 1 283 ? -6.53669 -18.76889 -43.32570 1.000 11.73635 254 GLY A CA 1
ATOM 1795 C C . GLY A 1 283 ? -6.16049 -17.31806 -43.10193 1.000 11.73820 254 GLY A C 1
ATOM 1796 O O . GLY A 1 283 ? -5.16186 -16.85582 -43.65240 1.000 11.61469 254 GLY A O 1
ATOM 1797 N N . ALA A 1 284 ? -6.96335 -16.56886 -42.34690 1.000 10.92629 255 ALA A N 1
ATOM 1798 C CA . ALA A 1 284 ? -6.65203 -15.14676 -42.17431 1.000 11.33407 255 ALA A CA 1
ATOM 1799 C C . ALA A 1 284 ? -5.33830 -14.95593 -41.42019 1.000 10.09091 255 ALA A C 1
ATOM 1800 O O . ALA A 1 284 ? -4.47845 -14.15912 -41.82247 1.000 10.60089 255 ALA A O 1
ATOM 1802 N N . LEU A 1 285 ? -5.16410 -15.68672 -40.31308 1.000 10.24953 256 LEU A N 1
ATOM 1803 C CA . LEU A 1 285 ? -3.92809 -15.56559 -39.54552 1.000 10.03385 256 LEU A CA 1
ATOM 1804 C C . LEU A 1 285 ? -2.73869 -15.97940 -40.38767 1.000 10.75926 256 LEU A C 1
ATOM 1805 O O . LEU A 1 285 ? -1.65541 -15.39569 -40.28534 1.000 11.21775 256 LEU A O 1
ATOM 1810 N N . GLU A 1 286 ? -2.92681 -16.97516 -41.26061 1.000 10.27786 257 GLU A N 1
ATOM 1811 C CA . GLU A 1 286 ? -1.87233 -17.37861 -42.18181 1.000 10.08701 257 GLU A CA 1
ATOM 1812 C C . GLU A 1 286 ? -1.48066 -16.25069 -43.11810 1.000 11.05666 257 GLU A C 1
ATOM 1813 O O . GLU A 1 286 ? -0.29370 -16.08416 -43.41730 1.000 11.42603 257 GLU A O 1
ATOM 1819 N N . ARG A 1 287 ? -2.44824 -15.47796 -43.62781 1.000 9.80570 258 ARG A N 1
ATOM 1820 C CA . ARG A 1 287 ? -2.06149 -14.38901 -44.51083 1.000 10.42412 258 ARG A CA 1
ATOM 1821 C C . ARG A 1 287 ? -1.20247 -13.36822 -43.76813 1.000 10.70194 258 ARG A C 1
ATOM 1822 O O . ARG A 1 287 ? -0.22542 -12.84317 -44.31997 1.000 11.82400 258 ARG A O 1
ATOM 1830 N N . LEU A 1 288 ? -1.57031 -13.03887 -42.51440 1.000 10.08585 259 LEU A N 1
ATOM 1831 C CA . LEU A 1 288 ? -0.79337 -12.09468 -41.70464 1.000 9.78831 259 LEU A CA 1
ATOM 1832 C C . LEU A 1 288 ? 0.58874 -12.67274 -41.39506 1.000 9.72074 259 LEU A C 1
ATOM 1833 O O . LEU A 1 288 ? 1.61834 -12.02688 -41.61902 1.000 10.02374 259 LEU A O 1
ATOM 1838 N N . ALA A 1 289 ? 0.63895 -13.91432 -40.91693 1.000 9.67566 260 ALA A N 1
ATOM 1839 C CA . ALA A 1 289 ? 1.91910 -14.53042 -40.57465 1.000 10.15730 260 ALA A CA 1
ATOM 1840 C C . ALA A 1 289 ? 2.82950 -14.63805 -41.78600 1.000 10.56507 260 ALA A C 1
ATOM 1841 O O . ALA A 1 289 ? 4.04523 -14.40350 -41.69309 1.000 11.56131 260 ALA A O 1
ATOM 1843 N N . ALA A 1 290 ? 2.25544 -14.96672 -42.94329 1.000 11.43012 261 ALA A N 1
ATOM 1844 C CA . ALA A 1 290 ? 3.04293 -15.05035 -44.17332 1.000 12.58808 261 ALA A CA 1
ATOM 1845 C C . ALA A 1 290 ? 3.59570 -13.68893 -44.57939 1.000 11.75548 261 ALA A C 1
ATOM 1846 O O . ALA A 1 290 ? 4.74944 -13.59871 -45.02482 1.000 12.75630 261 ALA A O 1
ATOM 1848 N N . ARG A 1 291 ? 2.81756 -12.61304 -44.41472 1.000 11.66837 262 ARG A N 1
ATOM 1849 C CA . ARG A 1 291 ? 3.36980 -11.27989 -44.66919 1.000 11.56777 262 ARG A CA 1
ATOM 1850 C C . ARG A 1 291 ? 4.56992 -11.00719 -43.79370 1.000 10.87659 262 ARG A C 1
ATOM 1851 O O . ARG A 1 291 ? 5.56064 -10.40506 -44.25545 1.000 12.31669 262 ARG A O 1
ATOM 1859 N N . VAL A 1 292 ? 4.49336 -11.38239 -42.51993 1.000 10.50946 263 VAL A N 1
ATOM 1860 C CA . VAL A 1 292 ? 5.60011 -11.13338 -41.60429 1.000 10.65352 263 VAL A CA 1
ATOM 1861 C C . VAL A 1 292 ? 6.84703 -11.88357 -42.04824 1.000 12.88021 263 VAL A C 1
ATOM 1862 O O . VAL A 1 292 ? 7.94458 -11.31111 -42.14667 1.000 12.17575 263 VAL A O 1
ATOM 1866 N N . ALA A 1 293 ? 6.70776 -13.18328 -42.30114 1.000 12.08535 264 ALA A N 1
ATOM 1867 C CA . ALA A 1 293 ? 7.85474 -13.97421 -42.73864 1.000 12.29858 264 ALA A CA 1
ATOM 1868 C C . ALA A 1 293 ? 8.42470 -13.43962 -44.04482 1.000 13.36621 264 ALA A C 1
ATOM 1869 O O . ALA A 1 293 ? 9.64826 -13.27678 -44.17101 1.000 14.20356 264 ALA A O 1
ATOM 1871 N N . ASP A 1 294 ? 7.55845 -13.15344 -45.01772 1.000 12.97268 265 ASP A N 1
ATOM 1872 C CA . ASP A 1 294 ? 7.98855 -12.54446 -46.28200 1.000 14.31553 265 ASP A CA 1
ATOM 1873 C C . ASP A 1 294 ? 8.72689 -11.23616 -46.02418 1.000 13.27311 265 ASP A C 1
ATOM 1874 O O . ASP A 1 294 ? 9.71471 -10.92501 -46.71323 1.000 16.10274 265 ASP A O 1
ATOM 1879 N N . GLY A 1 295 ? 8.22556 -10.42369 -45.08191 1.000 13.57550 266 GLY A N 1
ATOM 1880 C CA . GLY A 1 295 ? 8.77175 -9.09428 -44.86519 1.000 13.81345 266 GLY A CA 1
ATOM 1881 C C . GLY A 1 295 ? 10.19402 -9.11717 -44.36093 1.000 13.67343 266 GLY A C 1
ATOM 1882 O O . GLY A 1 295 ? 10.98469 -8.21376 -44.67784 1.000 13.88157 266 GLY A O 1
ATOM 1883 N N . TYR A 1 296 ? 10.54665 -10.13834 -43.57841 1.000 13.04127 267 TYR A N 1
ATOM 1884 C CA . TYR A 1 296 ? 11.92880 -10.29089 -43.14439 1.000 14.03443 267 TYR A CA 1
ATOM 1885 C C . TYR A 1 296 ? 12.84379 -10.65142 -44.31430 1.000 17.83088 267 TYR A C 1
ATOM 1886 O O . TYR A 1 296 ? 14.03159 -10.31510 -44.28045 1.000 19.80292 267 TYR A O 1
ATOM 1895 N N . ARG A 1 297 ? 12.30540 -11.27697 -45.36717 1.000 16.56343 268 ARG A N 1
ATOM 1896 C CA . ARG A 1 297 ? 13.10031 -11.57347 -46.55866 1.000 18.49904 268 ARG A CA 1
ATOM 1897 C C . ARG A 1 297 ? 13.17897 -10.37758 -47.50644 1.000 19.95051 268 ARG A C 1
ATOM 1898 O O . ARG A 1 297 ? 14.24595 -10.08858 -48.06840 1.000 21.40162 268 ARG A O 1
ATOM 1906 N N . ASP A 1 298 ? 12.08018 -9.68380 -47.70588 1.000 17.43356 269 ASP A N 1
ATOM 1907 C CA . ASP A 1 298 ? 12.00544 -8.59014 -48.65519 1.000 15.66938 269 ASP A CA 1
ATOM 1908 C C . ASP A 1 298 ? 10.92565 -7.65968 -48.13045 1.000 15.87447 269 ASP A C 1
ATOM 1909 O O . ASP A 1 298 ? 9.72806 -7.99068 -48.18847 1.000 14.74457 269 ASP A O 1
ATOM 1914 N N . PRO A 1 299 ? 11.30920 -6.47600 -47.65337 1.000 14.92157 270 PRO A N 1
ATOM 1915 C CA . PRO A 1 299 ? 10.34149 -5.54988 -47.05890 1.000 15.47081 270 PRO A CA 1
ATOM 1916 C C . PRO A 1 299 ? 9.54012 -4.73449 -48.06006 1.000 15.08768 270 PRO A C 1
ATOM 1917 O O . PRO A 1 299 ? 8.82398 -3.81954 -47.64336 1.000 14.71995 270 PRO A O 1
ATOM 1921 N N . SER A 1 300 ? 9.58856 -5.04932 -49.35917 1.000 14.71623 271 SER A N 1
ATOM 1922 C CA . SER A 1 300 ? 9.02145 -4.12449 -50.33408 1.000 15.05166 271 SER A CA 1
ATOM 1923 C C . SER A 1 300 ? 7.52644 -3.89921 -50.14170 1.000 14.72015 271 SER A C 1
ATOM 1924 O O . SER A 1 300 ? 7.03915 -2.78514 -50.34516 1.000 15.45266 271 SER A O 1
ATOM 1927 N N . TRP A 1 301 ? 6.77089 -4.93245 -49.75026 1.000 14.01317 272 TRP A N 1
ATOM 1928 C CA . TRP A 1 301 ? 5.34194 -4.72434 -49.53575 1.000 15.48694 272 TRP A CA 1
ATOM 1929 C C . TRP A 1 301 ? 5.10265 -3.82478 -48.32549 1.000 13.71145 272 TRP A C 1
ATOM 1930 O O . TRP A 1 301 ? 4.32981 -2.86798 -48.39802 1.000 14.00023 272 TRP A O 1
ATOM 1941 N N . PHE A 1 302 ? 5.78641 -4.09770 -47.20637 1.000 12.62181 273 PHE A N 1
ATOM 1942 C CA . PHE A 1 302 ? 5.65437 -3.20274 -46.06165 1.000 12.76889 273 PHE A CA 1
ATOM 1943 C C . PHE A 1 302 ? 6.11287 -1.78754 -46.39523 1.000 11.46319 273 PHE A C 1
ATOM 1944 O O . PHE A 1 302 ? 5.53168 -0.81731 -45.91101 1.000 12.75702 273 PHE A O 1
ATOM 1952 N N . ASN A 1 303 ? 7.19306 -1.65312 -47.18541 1.000 12.84233 274 ASN A N 1
ATOM 1953 C CA . ASN A 1 303 ? 7.65680 -0.31689 -47.56855 1.000 13.19096 274 ASN A CA 1
ATOM 1954 C C . ASN A 1 303 ? 6.54905 0.44450 -48.26659 1.000 13.63653 274 ASN A C 1
ATOM 1955 O O . ASN A 1 303 ? 6.24412 1.58460 -47.91344 1.000 14.57992 274 ASN A O 1
ATOM 1960 N N . THR A 1 304 ? 5.93542 -0.18445 -49.26766 1.000 13.90506 275 THR A N 1
ATOM 1961 C CA . THR A 1 304 ? 4.93775 0.51021 -50.06536 1.000 17.51663 275 THR A CA 1
ATOM 1962 C C . THR A 1 304 ? 3.69470 0.79720 -49.24231 1.000 17.51359 275 THR A C 1
ATOM 1963 O O . THR A 1 304 ? 3.17627 1.91351 -49.24837 1.000 17.37502 275 THR A O 1
ATOM 1967 N N . GLN A 1 305 ? 3.20969 -0.20212 -48.50819 1.000 14.38576 276 GLN A N 1
ATOM 1968 C CA . GLN A 1 305 ? 1.95008 -0.01368 -47.80742 1.000 14.42085 276 GLN A CA 1
ATOM 1969 C C . GLN A 1 305 ? 2.08947 0.88939 -46.59366 1.000 14.07151 276 GLN A C 1
ATOM 1970 O O . GLN A 1 305 ? 1.12414 1.55842 -46.23135 1.000 14.95130 27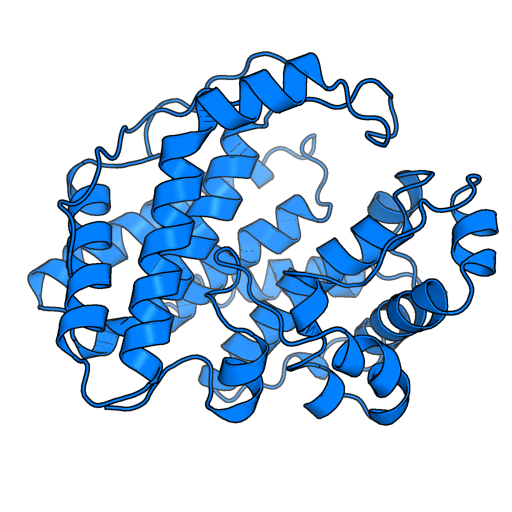6 GLN A O 1
ATOM 1976 N N . SER A 1 306 ? 3.26426 0.93831 -45.95100 1.000 12.62421 277 SER A N 1
ATOM 1977 C CA . SER A 1 306 ? 3.43722 1.81155 -44.78680 1.000 13.89170 277 SER A CA 1
ATOM 1978 C C . SER A 1 306 ? 3.91187 3.21371 -45.16456 1.000 14.14737 277 SER A C 1
ATOM 1979 O O . SER A 1 306 ? 3.80786 4.14197 -44.35286 1.000 15.42755 277 SER A O 1
ATOM 1982 N N . GLY A 1 307 ? 4.46716 3.37016 -46.36676 1.000 15.48856 278 GLY A N 1
ATOM 1983 C CA . GLY A 1 307 ? 5.04014 4.62186 -46.79801 1.000 14.86749 278 GLY A CA 1
ATOM 1984 C C . GLY A 1 307 ? 6.41324 4.90082 -46.24718 1.000 15.40925 278 GLY A C 1
ATOM 1985 O O . GLY A 1 307 ? 6.89305 6.03711 -46.37352 1.000 18.04480 278 GLY A O 1
ATOM 1986 N N . ALA A 1 308 ? 7.07524 3.92475 -45.63362 1.000 14.59609 279 ALA A N 1
ATOM 1987 C CA . ALA A 1 308 ? 8.39849 4.11925 -45.06820 1.000 13.52148 279 ALA A CA 1
ATOM 1988 C C . ALA A 1 308 ? 9.24718 2.88440 -45.33166 1.000 13.30911 279 ALA A C 1
ATOM 1989 O O . ALA A 1 308 ? 8.74399 1.75029 -45.30933 1.000 14.05962 279 ALA A O 1
ATOM 1991 N N . VAL A 1 309 ? 10.54221 3.08550 -45.56275 1.000 13.66336 280 VAL A N 1
ATOM 1992 C CA . VAL A 1 309 ? 11.45644 1.95909 -45.64994 1.000 14.83230 280 VAL A CA 1
ATOM 1993 C C . VAL A 1 309 ? 11.57836 1.31240 -44.27564 1.000 13.46350 280 VAL A C 1
ATOM 1994 O O . VAL A 1 309 ? 11.81884 1.97624 -43.27567 1.000 14.35504 280 VAL A O 1
ATOM 1998 N N . GLN A 1 310 ? 11.37249 0.00724 -44.21096 1.000 13.28499 281 GLN A N 1
ATOM 1999 C CA . GLN A 1 310 ? 11.32766 -0.64901 -42.90545 1.000 13.05385 281 GLN A CA 1
ATOM 2000 C C . GLN A 1 310 ? 12.68989 -0.62406 -42.23103 1.000 14.39279 281 GLN A C 1
ATOM 2001 O O . GLN A 1 310 ? 13.73639 -0.75052 -42.88193 1.000 15.45902 281 GLN A O 1
ATOM 2007 N N . GLU A 1 311 ? 12.66928 -0.46836 -40.91309 1.000 13.80451 282 GLU A N 1
ATOM 2008 C CA . GLU A 1 311 ? 13.87291 -0.65187 -40.10668 1.000 16.53638 282 GLU A CA 1
ATOM 2009 C C . GLU A 1 311 ? 14.45085 -2.05744 -40.27132 1.000 18.77507 282 GLU A C 1
ATOM 2010 O O . GLU A 1 311 ? 13.72617 -3.05481 -40.24770 1.000 18.75711 282 GLU A O 1
ATOM 2016 N N . THR A 1 312 ? 15.76729 -2.15275 -40.43973 1.000 20.15547 283 THR A N 1
ATOM 2017 C CA . THR A 1 312 ? 16.38906 -3.45606 -40.61006 1.000 20.23610 283 THR A CA 1
ATOM 2018 C C . THR A 1 312 ? 16.46724 -4.16146 -39.25625 1.000 18.36546 283 THR A C 1
ATOM 2019 O O . THR A 1 312 ? 16.86161 -3.55795 -38.25342 1.000 21.22905 283 THR A O 1
ATOM 2023 N N . ALA A 1 313 ? 16.02104 -5.41485 -39.20586 1.000 16.10536 284 ALA A N 1
ATOM 2024 C CA . ALA A 1 313 ? 15.99484 -6.13320 -37.93516 1.000 18.22925 284 ALA A CA 1
ATOM 2025 C C . ALA A 1 313 ? 15.91285 -7.62900 -38.18735 1.000 17.56645 284 ALA A C 1
ATOM 2026 O O . ALA A 1 313 ? 15.40438 -8.05727 -39.22086 1.000 22.78960 284 ALA A O 1
ATOM 2028 N N . THR A 1 314 ? 16.46799 -8.40583 -37.25207 1.000 18.00703 285 THR A N 1
ATOM 2029 C CA . THR A 1 314 ? 16.35847 -9.85772 -37.16821 1.000 21.11319 285 THR A CA 1
ATOM 2030 C C . THR A 1 314 ? 15.14994 -10.21047 -36.30019 1.000 17.71369 285 THR A C 1
ATOM 2031 O O . THR A 1 314 ? 14.86978 -9.50792 -35.32212 1.000 17.95103 285 THR A O 1
ATOM 2038 N N . PRO A 1 315 ? 14.39995 -11.26156 -36.61158 1.000 14.00775 286 PRO A N 1
ATOM 2039 C CA . PRO A 1 315 ? 13.38229 -11.73249 -35.65675 1.000 14.30435 286 PRO A CA 1
ATOM 2040 C C . PRO A 1 315 ? 14.02808 -12.04389 -34.32516 1.000 12.81602 286 PRO A C 1
ATOM 2041 O O . PRO A 1 315 ? 15.11170 -12.62489 -34.26287 1.000 13.73608 286 PRO A O 1
ATOM 2045 N N . LYS A 1 316 ? 13.33416 -11.70795 -33.24701 1.000 12.48690 287 LYS A N 1
ATOM 2046 C CA . LYS A 1 316 ? 13.85570 -11.96731 -31.91569 1.000 14.20699 287 LYS A CA 1
ATOM 2047 C C . LYS A 1 316 ? 12.70112 -11.99286 -30.92610 1.000 11.73852 287 LYS A C 1
ATOM 2048 O O . LYS A 1 316 ? 11.63810 -11.44528 -31.18306 1.000 11.77489 287 LYS A O 1
ATOM 2051 N N . ALA A 1 317 ? 12.97358 -12.55726 -29.75068 1.000 12.05636 288 ALA A N 1
ATOM 2052 C CA . ALA A 1 317 ? 12.06725 -12.51150 -28.61270 1.000 10.49376 288 ALA A CA 1
ATOM 2053 C C . ALA A 1 317 ? 10.65916 -12.94545 -29.01323 1.000 10.41004 288 ALA A C 1
ATOM 2054 O O . ALA A 1 317 ? 10.44833 -14.12629 -29.30357 1.000 10.72961 288 ALA A O 1
ATOM 2056 N N . SER A 1 318 ? 9.69462 -12.02012 -28.99533 1.000 10.68805 289 SER A N 1
ATOM 2057 C CA . SER A 1 318 ? 8.29820 -12.36196 -29.25384 1.000 10.70995 289 SER A CA 1
ATOM 2058 C C . SER A 1 318 ? 8.05276 -12.89041 -30.65294 1.000 10.39901 289 SER A C 1
ATOM 2059 O O . SER A 1 318 ? 6.99646 -13.49954 -30.88833 1.000 10.09002 289 SER A O 1
ATOM 2062 N N . SER A 1 319 ? 8.99718 -12.69892 -31.58234 1.000 10.25011 290 SER A N 1
ATOM 2063 C CA . SER A 1 319 ? 8.91347 -13.35192 -32.88566 1.000 10.37811 290 SER A CA 1
ATOM 2064 C C . SER A 1 319 ? 8.81949 -14.85884 -32.75195 1.000 9.85527 290 SER A C 1
ATOM 2065 O O . SER A 1 319 ? 8.43609 -15.52771 -33.71579 1.000 10.18644 290 SER A O 1
ATOM 2068 N N . GLY A 1 320 ? 9.17529 -15.40303 -31.58806 1.000 10.22590 291 GLY A N 1
ATOM 2069 C CA . GLY A 1 320 ? 9.07233 -16.83223 -31.35241 1.000 10.16895 291 GLY A CA 1
ATOM 2070 C C . GLY A 1 320 ? 7.67507 -17.40844 -31.36000 1.000 8.91161 291 GLY A C 1
ATOM 2071 O O . GLY A 1 320 ? 7.54528 -18.62699 -31.22605 1.000 9.49424 291 GLY A O 1
ATOM 2072 N N . TRP A 1 321 ? 6.63528 -16.59262 -31.58100 1.000 9.60800 292 TRP A N 1
ATOM 2073 C CA . TRP A 1 321 ? 5.36673 -17.20020 -31.97232 1.000 9.27369 292 TRP A CA 1
ATOM 2074 C C . TRP A 1 321 ? 5.55357 -18.17976 -33.11239 1.000 9.09814 292 TRP A C 1
ATOM 2075 O O . TRP A 1 321 ? 4.79011 -19.14504 -33.23544 1.000 9.86931 292 TRP A O 1
ATOM 2086 N N . VAL A 1 322 ? 6.53346 -17.93189 -33.97898 1.000 9.32398 293 VAL A N 1
ATOM 2087 C CA . VAL A 1 322 ? 6.73681 -18.82150 -35.11685 1.000 9.98133 293 VAL A CA 1
ATOM 2088 C C . VAL A 1 322 ? 7.03796 -20.24556 -34.69934 1.000 8.87163 293 VAL A C 1
ATOM 2089 O O . VAL A 1 322 ? 6.79567 -21.18820 -35.46740 1.000 9.75643 293 VAL A O 1
ATOM 2095 N N . GLU A 1 323 ? 7.61542 -20.42717 -33.51875 1.000 9.54659 294 GLU A N 1
ATOM 2096 C CA A GLU A 1 323 ? 7.96155 -21.76153 -33.06421 1.000 9.35968 294 GLU A CA 1
ATOM 2097 C CA B GLU A 1 323 ? 7.96101 -21.76704 -33.05336 0.000 9.48305 294 GLU A CA 1
ATOM 2098 C C . GLU A 1 323 ? 6.71890 -22.63259 -32.91109 1.000 9.88428 294 GLU A C 1
ATOM 2099 O O . GLU A 1 323 ? 6.75280 -23.83427 -33.20048 1.000 10.07732 294 GLU A O 1
ATOM 2110 N N . PHE A 1 324 ? 5.61421 -22.03440 -32.42495 1.000 10.02996 295 PHE A N 1
ATOM 2111 C CA . PHE A 1 324 ? 4.34286 -22.74363 -32.39472 1.000 9.17143 295 PHE A CA 1
ATOM 2112 C C . PHE A 1 324 ? 3.70352 -22.74330 -33.77177 1.000 9.67590 295 PHE A C 1
ATOM 2113 O O . PHE A 1 324 ? 3.21970 -23.78142 -34.23570 1.000 10.41193 295 PHE A O 1
ATOM 2121 N N . TYR A 1 325 ? 3.63145 -21.58693 -34.41793 1.000 9.59408 296 TYR A N 1
ATOM 2122 C CA . TYR A 1 325 ? 2.79395 -21.46456 -35.59248 1.000 9.66102 296 TYR A CA 1
ATOM 2123 C C . TYR A 1 325 ? 3.27811 -22.32180 -36.73944 1.000 10.00508 296 TYR A C 1
ATOM 2124 O O . TYR A 1 325 ? 2.45988 -22.83222 -37.51630 1.000 10.39491 296 TYR A O 1
ATOM 2133 N N . ARG A 1 326 ? 4.58552 -22.50945 -36.87481 1.000 10.38651 297 ARG A N 1
ATOM 2134 C CA . ARG A 1 326 ? 5.08392 -23.38677 -37.92922 1.000 10.19057 297 ARG A CA 1
ATOM 2135 C C . ARG A 1 326 ? 4.56754 -24.80562 -37.80719 1.000 11.17894 297 ARG A C 1
ATOM 2136 O O . ARG A 1 326 ? 4.58160 -25.54382 -38.79733 1.000 12.85150 297 ARG A O 1
ATOM 2144 N N . LEU A 1 327 ? 4.11837 -25.21583 -36.64135 1.000 10.44406 298 LEU A N 1
ATOM 2145 C CA . LEU A 1 327 ? 3.56108 -26.54363 -36.44034 1.000 11.45289 298 LEU A CA 1
ATOM 2146 C C . LEU A 1 327 ? 2.09602 -26.59683 -36.81404 1.000 11.92497 298 LEU A C 1
ATOM 2147 O O . LEU A 1 327 ? 1.53673 -27.70734 -36.86970 1.000 12.88399 298 LEU A O 1
ATOM 2152 N N . ARG A 1 328 ? 1.46752 -25.45015 -37.04602 1.000 10.56870 299 ARG A N 1
ATOM 2153 C CA . ARG A 1 328 ? 0.04685 -25.35268 -37.32573 1.000 11.19845 299 ARG A CA 1
ATOM 2154 C C . ARG A 1 328 ? -0.22947 -24.96276 -38.76452 1.000 11.73729 299 ARG A C 1
ATOM 2155 O O . ARG A 1 328 ? -1.33034 -25.22492 -39.26989 1.000 13.70211 299 ARG A O 1
ATOM 2163 N N . SER A 1 329 ? 0.71361 -24.30146 -39.42172 1.000 11.30200 300 SER A N 1
ATOM 2164 C CA . SER A 1 329 ? 0.47132 -23.72974 -40.72979 1.000 11.31749 300 SER A CA 1
ATOM 2165 C C . SER A 1 329 ? 0.34609 -24.82301 -41.79183 1.000 12.15262 300 SER A C 1
ATOM 2166 O O . SER A 1 329 ? 1.03389 -25.83372 -41.73371 1.000 12.00624 300 SER A O 1
ATOM 2169 N N . PRO A 1 330 ? -0.47708 -24.59196 -42.82368 1.000 13.36486 301 PRO A N 1
ATOM 2170 C CA . PRO A 1 330 ? -0.48089 -25.50788 -43.97822 1.000 15.01403 301 PRO A CA 1
ATOM 2171 C C . PRO A 1 330 ? 0.78971 -25.42965 -44.79942 1.000 15.50448 301 PRO A C 1
ATOM 2172 O O . PRO A 1 330 ? 1.05067 -26.34038 -45.59895 1.000 17.46056 301 PRO A O 1
ATOM 2176 N N . ASP A 1 331 ? 1.58958 -24.38683 -44.61041 1.000 13.25217 302 ASP A N 1
ATOM 2177 C CA . ASP A 1 331 ? 2.81249 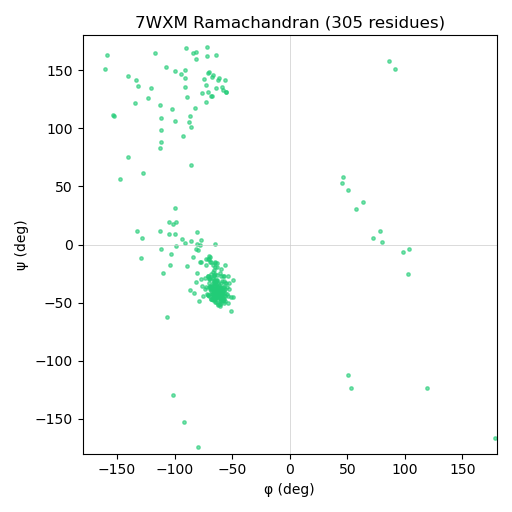-24.14844 -45.38684 1.000 16.03830 302 ASP A CA 1
ATOM 2178 C C . ASP A 1 331 ? 3.97490 -23.93778 -44.43701 1.000 14.58077 302 ASP A C 1
ATOM 2179 O O . ASP A 1 331 ? 4.58876 -22.86433 -44.41395 1.000 15.96673 302 ASP A O 1
ATOM 2184 N N . PRO A 1 332 ? 4.29541 -24.93628 -43.63031 1.000 14.08254 303 PRO A N 1
ATOM 2185 C CA . PRO A 1 332 ? 5.25445 -24.71418 -42.52873 1.000 16.03918 303 PRO A CA 1
ATOM 2186 C C . PRO A 1 332 ? 6.63435 -24.24903 -42.94520 1.000 12.96013 303 PRO A C 1
ATOM 2187 O O . PRO A 1 332 ? 7.27838 -23.49713 -42.20731 1.000 13.73881 303 PRO A O 1
ATOM 2191 N N . MET A 1 333 ? 7.12305 -24.67485 -44.10861 1.000 13.62008 304 MET A N 1
ATOM 2192 C CA . MET A 1 333 ? 8.52454 -24.44641 -44.45712 1.000 12.38963 304 MET A CA 1
ATOM 2193 C C . MET A 1 333 ? 8.79648 -22.99312 -44.79337 1.000 12.15685 304 MET A C 1
ATOM 2194 O O . MET A 1 333 ? 9.95383 -22.55386 -44.76486 1.000 12.46690 304 MET A O 1
ATOM 2199 N N . ARG A 1 334 ? 7.74603 -22.22575 -45.07852 1.000 12.61887 305 ARG A N 1
ATOM 2200 C CA . ARG A 1 334 ? 7.95917 -20.81260 -45.33914 1.000 13.97689 305 ARG A CA 1
ATOM 2201 C C . ARG A 1 334 ? 8.44253 -20.08938 -44.10113 1.000 12.43435 305 ARG A C 1
ATOM 2202 O O . ARG A 1 334 ? 8.99261 -18.99812 -44.23154 1.000 12.34830 305 ARG A O 1
ATOM 2217 N N . PHE A 1 335 ? 8.26488 -20.69183 -42.91658 1.000 11.32965 306 PHE A N 1
ATOM 2218 C CA . PHE A 1 335 ? 8.70804 -20.10926 -41.65583 1.000 11.26458 306 PHE A CA 1
ATOM 2219 C C . PHE A 1 335 ? 10.09621 -20.56812 -41.23779 1.000 11.70705 306 PHE A C 1
ATOM 2220 O O . PHE A 1 335 ? 10.55584 -20.17931 -40.16978 1.000 11.93379 306 PHE A O 1
ATOM 2228 N N . ASP A 1 336 ? 10.78601 -21.34631 -42.07557 1.000 11.75468 307 ASP A N 1
ATOM 2229 C CA . ASP A 1 336 ? 12.08608 -21.87665 -41.67890 1.000 12.12751 307 ASP A CA 1
ATOM 2230 C C . ASP A 1 336 ? 13.10529 -20.76238 -41.46098 1.000 11.56449 307 ASP A C 1
ATOM 2231 O O . ASP A 1 336 ? 13.92329 -20.84202 -40.53871 1.000 12.22882 307 ASP A O 1
ATOM 2236 N N . ALA A 1 337 ? 13.08832 -19.71878 -42.29388 1.000 11.66575 308 ALA A N 1
ATOM 2237 C CA . ALA A 1 337 ? 14.07995 -18.67524 -42.13710 1.000 13.54067 308 ALA A CA 1
ATOM 2238 C C . ALA A 1 337 ? 13.86548 -17.91815 -40.83314 1.000 14.19972 308 ALA A C 1
ATOM 2239 O O . ALA A 1 337 ? 14.83428 -17.59252 -40.14617 1.000 15.51977 308 ALA A O 1
ATOM 2241 N N . MET A 1 338 ? 12.60786 -17.71088 -40.41346 1.000 12.55072 309 MET A N 1
ATOM 2242 C CA . MET A 1 338 ? 12.38375 -17.10859 -39.10513 1.000 11.39536 309 MET A CA 1
ATOM 2243 C C . MET A 1 338 ? 12.79935 -18.07453 -37.99064 1.000 12.53781 309 MET A C 1
ATOM 2244 O O . MET A 1 338 ? 13.40993 -17.66109 -36.99613 1.000 13.51525 309 MET A O 1
ATOM 2249 N N . HIS A 1 339 ? 12.45608 -19.36080 -38.12915 1.000 11.57776 310 HIS A N 1
ATOM 2250 C CA . HIS A 1 339 ? 12.81489 -20.35350 -37.11906 1.000 11.96111 310 HIS A CA 1
ATOM 2251 C C . HIS A 1 339 ? 14.32737 -20.39731 -36.89563 1.000 12.91158 310 HIS A C 1
ATOM 2252 O O . HIS A 1 339 ? 14.79469 -20.57497 -35.76108 1.000 13.40886 310 HIS A O 1
ATOM 2259 N N . ALA A 1 340 ? 15.11365 -20.22620 -37.96871 1.000 12.94710 311 ALA A N 1
ATOM 2260 C CA . ALA A 1 340 ? 16.56928 -20.27652 -37.86186 1.000 14.61877 311 ALA A CA 1
ATOM 2261 C C . ALA A 1 340 ? 17.14490 -19.10409 -37.08172 1.000 14.80759 311 ALA A C 1
ATOM 2262 O O . ALA A 1 340 ? 18.30559 -19.17679 -36.63868 1.000 16.65081 311 ALA A O 1
ATOM 2264 N N . ALA A 1 341 ? 16.37573 -18.03654 -36.85951 1.000 14.46507 312 ALA A N 1
ATOM 2265 C CA . ALA A 1 341 ? 16.82955 -16.95162 -36.00730 1.000 15.51079 312 ALA A CA 1
ATOM 2266 C C . ALA A 1 341 ? 16.67251 -17.26687 -34.54093 1.000 14.10239 312 ALA A C 1
ATOM 2267 O O . ALA A 1 341 ? 17.11136 -16.45456 -33.71979 1.000 16.73002 312 ALA A O 1
ATOM 2269 N N . GLY A 1 342 ? 16.06811 -18.40222 -34.19766 1.000 13.62365 313 GLY A N 1
ATOM 2270 C CA . GLY A 1 342 ? 15.88571 -18.74993 -32.81346 1.000 12.98942 313 GLY A CA 1
ATOM 2271 C C . GLY A 1 342 ? 17.15982 -19.32791 -32.21687 1.000 12.70616 313 GLY A C 1
ATOM 2272 O O . GLY A 1 342 ? 18.21387 -19.37328 -32.87527 1.000 13.71483 313 GLY A O 1
ATOM 2273 N N . PRO A 1 343 ? 17.09993 -19.80635 -30.97982 1.000 12.43866 314 PRO A N 1
ATOM 2274 C CA . PRO A 1 343 ? 15.88767 -19.94873 -30.15729 1.000 12.61158 314 PRO A CA 1
ATOM 2275 C C . PRO A 1 343 ? 15.34908 -18.61146 -29.68018 1.000 12.99440 314 PRO A C 1
ATOM 2276 O O . PRO A 1 343 ? 16.05972 -17.59322 -29.69042 1.000 14.16953 314 PRO A O 1
ATOM 2280 N N . PHE A 1 344 ? 14.08280 -18.59200 -29.25430 1.000 10.71594 315 PHE A N 1
ATOM 2281 C CA . PHE A 1 344 ? 13.40368 -17.36694 -28.88293 1.000 10.19367 315 PHE A CA 1
ATOM 2282 C C . PHE A 1 344 ? 12.94417 -17.44224 -27.44296 1.000 11.31516 315 PHE A C 1
ATOM 2283 O O . PHE A 1 344 ? 12.36515 -18.45290 -27.01740 1.000 12.08918 315 PHE A O 1
ATOM 2291 N N . GLN A 1 345 ? 13.18425 -16.35747 -26.70979 1.000 11.86990 316 GLN A N 1
ATOM 2292 C CA . GLN A 1 345 ? 12.75701 -16.25410 -25.33091 1.000 13.68894 316 GLN A CA 1
ATOM 2293 C C . GLN A 1 345 ? 12.06438 -14.92664 -25.12860 1.000 12.18230 316 GLN A C 1
ATOM 2294 O O . GLN A 1 345 ? 12.53471 -13.89278 -25.61087 1.000 13.72486 316 GLN A O 1
ATOM 2298 N N . ASP A 1 346 ? 10.94855 -14.94930 -24.41141 1.000 11.21164 317 ASP A N 1
ATOM 2299 C CA . ASP A 1 346 ? 10.24032 -13.72525 -24.08177 1.000 10.47112 317 ASP A CA 1
ATOM 2300 C C . ASP A 1 346 ? 9.45288 -13.93641 -22.79701 1.000 10.47388 317 ASP A C 1
ATOM 2301 O O . ASP A 1 346 ? 8.45535 -14.66917 -22.79374 1.000 10.01546 317 ASP A O 1
ATOM 2306 N N . PRO A 1 347 ? 9.84455 -13.27436 -21.69656 1.000 9.71485 318 PRO A N 1
ATOM 2307 C CA . PRO A 1 347 ? 9.08178 -13.41764 -20.45442 1.000 11.03048 318 PRO A CA 1
ATOM 2308 C C . PRO A 1 347 ? 7.62769 -13.05162 -20.58055 1.000 10.71522 318 PRO A C 1
ATOM 2309 O O . PRO A 1 347 ? 6.79062 -13.63790 -19.87447 1.000 11.05374 318 PRO A O 1
ATOM 2313 N N . ARG A 1 348 ? 7.28471 -12.10536 -21.45258 1.000 9.85944 319 ARG A N 1
ATOM 2314 C CA . ARG A 1 348 ? 5.90073 -11.69944 -21.60825 1.000 10.44150 319 ARG A CA 1
ATOM 2315 C C . ARG A 1 348 ? 5.04680 -12.76854 -22.26164 1.000 9.81097 319 ARG A C 1
ATOM 2316 O O . ARG A 1 348 ? 3.81283 -12.68208 -22.22147 1.000 10.85444 319 ARG A O 1
ATOM 2324 N N . MET A 1 349 ? 5.68541 -13.79189 -22.83231 1.000 9.88435 320 MET A N 1
ATOM 2325 C CA . MET A 1 349 ? 5.00603 -14.93843 -23.41448 1.000 10.11070 320 MET A CA 1
ATOM 2326 C C . MET A 1 349 ? 5.24205 -16.23904 -22.66638 1.000 9.45669 320 MET A C 1
ATOM 2327 O O . MET A 1 349 ? 4.88474 -17.30916 -23.17854 1.000 10.53918 320 MET A O 1
ATOM 2332 N N . GLY A 1 350 ? 5.81929 -16.16285 -21.47200 1.000 9.86663 321 GLY A N 1
ATOM 2333 C CA . GLY A 1 350 ? 6.02119 -17.32315 -20.64033 1.000 10.65140 321 GLY A CA 1
ATOM 2334 C C . GLY A 1 350 ? 7.42878 -17.85656 -20.60124 1.000 10.15284 321 GLY A C 1
ATOM 2335 O O . GLY A 1 350 ? 7.66217 -18.82013 -19.87091 1.000 10.89349 321 GLY A O 1
ATOM 2336 N N . GLY A 1 351 ? 8.35721 -17.30675 -21.37035 1.000 10.31897 322 GLY A N 1
ATOM 2337 C CA . GLY A 1 351 ? 9.74616 -17.75780 -21.32332 1.000 11.15270 322 GLY A CA 1
ATOM 2338 C C . GLY A 1 351 ? 10.23480 -18.30816 -22.65112 1.000 9.61290 322 GLY A C 1
ATOM 2339 O O . GLY A 1 351 ? 10.15742 -17.62384 -23.68562 1.000 10.61869 322 GLY A O 1
ATOM 2340 N N . ASN A 1 352 ? 10.72123 -19.55067 -22.65166 1.000 9.81060 323 ASN A N 1
ATOM 2341 C CA . ASN A 1 352 ? 11.41367 -20.08759 -23.82314 1.000 10.67995 323 ASN A CA 1
ATOM 2342 C C . ASN A 1 352 ? 10.38900 -20.67350 -24.79994 1.000 9.24356 323 ASN A C 1
ATOM 2343 O O . ASN A 1 352 ? 9.89226 -21.79851 -24.61858 1.000 10.15153 323 ASN A O 1
ATOM 2348 N N . LEU A 1 353 ? 10.10572 -19.88655 -25.84777 1.000 10.02685 324 LEU A N 1
ATOM 2349 C CA . LEU A 1 353 ? 9.12771 -20.26803 -26.86294 1.000 10.67574 324 LEU A CA 1
ATOM 2350 C C . LEU A 1 353 ? 9.59544 -21.46877 -27.68278 1.000 9.40417 324 LEU A C 1
ATOM 2351 O O . LEU A 1 353 ? 8.77800 -22.31646 -28.07987 1.000 9.96730 324 LEU A O 1
ATOM 2356 N N . THR A 1 354 ? 10.89357 -21.52675 -27.99022 1.000 10.42701 325 THR A N 1
ATOM 2357 C CA . THR A 1 354 ? 11.42882 -22.65260 -28.73699 1.000 10.00614 325 THR A CA 1
ATOM 2358 C C . THR A 1 354 ? 11.19012 -23.95403 -27.99459 1.000 10.38661 325 THR A C 1
ATOM 2359 O O . THR A 1 354 ? 10.75546 -24.94138 -28.58878 1.000 10.66054 325 THR A O 1
ATOM 2363 N N . LEU A 1 355 ? 11.46113 -23.97305 -26.69353 1.000 10.34415 326 LEU A N 1
ATOM 2364 C CA . LEU A 1 355 ? 11.25056 -25.19262 -25.90583 1.000 10.22272 326 LEU A CA 1
ATOM 2365 C C . LEU A 1 355 ? 9.76819 -25.48226 -25.68672 1.000 10.48664 326 LEU A C 1
ATOM 2366 O O . LEU A 1 355 ? 9.34283 -26.63738 -25.79995 1.000 11.48743 326 LEU A O 1
ATOM 2371 N N . MET A 1 356 ? 8.96726 -24.45669 -25.37505 1.000 10.52018 327 MET A N 1
ATOM 2372 C CA . MET A 1 356 ? 7.53264 -24.68203 -25.13411 1.000 10.71949 327 MET A CA 1
ATOM 2373 C C . MET A 1 356 ? 6.85063 -25.22099 -26.37979 1.000 9.52371 327 MET A C 1
ATOM 2374 O O . MET A 1 356 ? 5.94279 -26.04054 -26.27183 1.000 10.38622 327 MET A O 1
ATOM 2379 N N . ALA A 1 357 ? 7.30123 -24.82469 -27.57034 1.000 9.99929 328 ALA A N 1
ATOM 2380 C CA . ALA A 1 357 ? 6.67597 -25.35824 -28.77570 1.000 10.44551 328 ALA A CA 1
ATOM 2381 C C . ALA A 1 357 ? 6.92871 -26.84510 -28.92195 1.000 11.73791 328 ALA A C 1
ATOM 2382 O O . ALA A 1 357 ? 6.10159 -27.54765 -29.50893 1.000 10.94237 328 ALA A O 1
ATOM 2384 N N . GLN A 1 358 ? 8.05519 -27.34725 -28.40303 1.000 11.55327 329 GLN A N 1
ATOM 2385 C CA . GLN A 1 358 ? 8.35730 -28.77664 -28.42848 1.000 12.77797 329 GLN A CA 1
ATOM 2386 C C . GLN A 1 358 ? 7.77241 -29.52531 -27.23913 1.000 13.96837 329 GLN A C 1
ATOM 2387 O O . GLN A 1 358 ? 7.35202 -30.68813 -27.37460 1.000 15.96254 329 GLN A O 1
ATOM 2393 N N . GLU A 1 359 ? 7.79994 -28.93912 -26.06501 1.000 12.99568 330 GLU A N 1
ATOM 2394 C CA . GLU A 1 359 ? 7.50905 -29.62081 -24.81391 1.000 13.69273 330 GLU A CA 1
ATOM 2395 C C . GLU A 1 359 ? 6.13229 -29.31780 -24.26463 1.000 13.80375 330 GLU A C 1
ATOM 2396 O O . GLU A 1 359 ? 5.72428 -29.96041 -23.28091 1.000 15.96740 330 GLU A O 1
ATOM 2402 N N . GLY A 1 360 ? 5.42058 -28.36663 -24.85435 1.000 11.78320 331 GLY A N 1
ATOM 2403 C CA . GLY A 1 360 ? 4.18118 -27.85900 -24.29149 1.000 11.40324 331 GLY A CA 1
ATOM 2404 C C . GLY A 1 360 ? 4.41734 -26.65852 -23.40005 1.000 11.35258 331 GLY A C 1
ATOM 2405 O O . GLY A 1 360 ? 5.45977 -26.50455 -22.76887 1.000 12.23262 331 GLY A O 1
ATOM 2406 N N . ILE A 1 361 ? 3.40823 -25.79255 -23.33542 1.000 10.89429 332 ILE A N 1
ATOM 2407 C CA . ILE A 1 361 ? 3.47883 -24.62650 -22.45521 1.000 11.34334 332 ILE A CA 1
ATOM 2408 C C . ILE A 1 361 ? 3.54977 -25.04796 -20.99097 1.000 12.06314 332 ILE A C 1
ATOM 2409 O O . ILE A 1 361 ? 4.33425 -24.49223 -20.20892 1.000 12.40574 332 ILE A O 1
ATOM 2414 N N . VAL A 1 362 ? 2.75925 -26.04010 -20.59524 1.000 12.09001 333 VAL A N 1
ATOM 2415 C CA . VAL A 1 362 ? 2.67503 -26.46585 -19.19913 1.000 12.62426 333 VAL A CA 1
ATOM 2416 C C . VAL A 1 362 ? 3.48956 -27.74205 -19.01991 1.000 13.86352 333 VAL A C 1
ATOM 2417 O O . VAL A 1 362 ? 3.10326 -28.78706 -19.57243 1.000 15.30709 333 VAL A O 1
ATOM 2421 N N . PRO A 1 363 ? 4.55471 -27.73141 -18.21229 1.000 14.63523 334 PRO A N 1
ATOM 2422 C CA . PRO A 1 363 ? 5.29168 -28.97897 -17.93763 1.000 18.66336 334 PRO A CA 1
ATOM 2423 C C . PRO A 1 363 ? 4.39928 -30.00911 -17.26501 1.000 18.58364 334 PRO A C 1
ATOM 2424 O O . PRO A 1 363 ? 3.56121 -29.68957 -16.42693 1.000 20.72917 334 PRO A O 1
ATOM 2428 N N . LEU A 1 364 ? 4.61623 -31.31507 -17.63111 1.000 29.42408 335 LEU A N 1
ATOM 2429 C CA . LEU A 1 364 ? 3.69554 -32.04435 -16.76611 1.000 35.01101 335 LEU A CA 1
ATOM 2430 C C . LEU A 1 364 ? 4.44136 -32.63152 -15.56904 1.000 39.33851 335 LEU A C 1
ATOM 2431 O O . LEU A 1 364 ? 5.63962 -32.92136 -15.66197 1.000 44.73921 335 LEU A O 1
ATOM 2436 N N . PRO A 1 365 ? 3.77313 -32.77513 -14.40527 1.000 39.71210 336 PRO A N 1
ATOM 2437 C CA . PRO A 1 365 ? 4.38922 -33.27323 -13.16380 1.000 39.06366 336 PRO A CA 1
ATOM 2438 C C . PRO A 1 365 ? 4.50907 -34.79409 -13.12319 1.000 46.44871 336 PRO A C 1
ATOM 2439 O O . PRO A 1 365 ? 5.31709 -35.36205 -13.86099 1.000 53.38070 336 PRO A O 1
#

B-factor: mean 15.74, std 6.16, range [7.9, 59.78]

Secondary structure (DSSP, 8-state):
--PPPPP--S-B-----B-STTS-SB-HHHHHHHHHHHHHHHHHHHHHHHHHHHHHTSS-HHHHHHHHHHHHHHHHTTTTSS-B--SSSSHHHHHHHHHHHHHHHHHHHHGGG--HHHHHHHHHHHHHHHHHHHHHTTSTTS--SHHHHHHHHHHHHHHHHHT-HHHHHHHHHHHHHHHHH--TTS--HHHHTTGGGHHHHHHHHHHHHHHHHHHHHTTT--GGGTTTTHHHHHHHHHHHHHH-THHHHHHHTSPPPP----GGGGHHHHHTTT-SSGGGGHHHHTT---EEGGGTEEHHHHHHH-SSPP-

Nearest PDB structures (foldseek):
  7wxo-assembly1_A  TM=1.001E+00  e=4.430E-43  Pandoraea apista
  7xtf-assembly1_A  TM=1.001E+00  e=2.177E-42  Pandoraea apista
  7wxq-assembly1_A  TM=1.003E+00  e=3.541E-42  Pandoraea apista
  7wxk-assembly1_A  TM=1.001E+00  e=6.578E-42  Pandoraea apista
  7xte-assembly1_A  TM=9.993E-01  e=8.964E-42  Pandoraea apista

Foldseek 3Di:
DQDAQDDQALEADAFQAADDPLSQHGDVVSVVVRCVRCVSLVVLLVQLLVLLVVVLVPPCLVSLVSSLNNLLNNLVNLHNNDYQDDDPHRVSLLSLLLSLLLSLLSCLQRVVSDDPSSCVSNLVSLVSSLVVSVVVVVDVVPPLALSLLSSLNNLLSSCLSVVPVVSVVVSLVSLVVLLVQQDPQQANVSLLQNAQCSLVRLLSSLLSSLLSQQSVVVVPDRSCPRVNCNSVSSLLLSLVCLVPVVVSCVSSVHNHDNDQDAASSLSLLQVLVVDPPNVSCVRNVVSDQYFYSSSSTGSNVCSVCNSHRDD

InterPro domains:
  IPR008397 Alginate lyase domain [PF05426] (44-278)
  IPR008929 Chondroitin AC/alginate lyase [G3DSA:1.50.10.100] (22-332)
  IPR008929 Chondroitin AC/alginate lyase [SSF48230] (24-332)

Organism: NCBI:txid93218

=== Feature glossary ===
Feature key, reading from the visual/contextual features back to the raw sequence:

Rendered structure images. Structure images are PyMOL renders from six orthogonal camera directions. Cartoon representation draws helices as coils and strands as arrows; sticks shows the backbone as bonds; surface shows the solvent-excluded envelope. Rainbow coloring maps sequence position to hue (blue→red, N→C); chain coloring assigns a distinct color per polypeptide.

Contact-map, Ramachandran, and PAE plots. Three diagnostic plots accompany the record. The Cα contact map visualizes the tertiary structure as a 2D adjacency matrix (8 Å cutoff, sequence-local contacts suppressed). The Ramachandran plot shows the distribution of backbone (φ, ψ) torsions, with points in the α and β basins reflecting secondary structure content. The PAE plot shows AlphaFold's inter-residue confidence as a color matrix.

InterPro / GO / CATH / organism. The annotation block draws on four external resources. InterPro: which protein families and domains the sequence belongs to. GO: standardized terms for what the protein does, what process it participates in, and where in the cell it acts. CATH: which structural fold it has in the CATH hierarchy. Organism: the species of origin.

Nearest PDB structures. Structural nearest neighbors (via Foldseek easy-search vs the PDB). Reported per hit: target PDB id, E-value, and alignment TM-score. A TM-score above ~0.5 is the conventional threshold for 'same fold'.

Predicted aligned error. Predicted aligned error is AlphaFold's pairwise confidence. Unlike pLDDT (per-residue), PAE is per-residue-pair and captures whether two parts of the structure are correctly placed relative to each other. Units are ångströms of expected positional error.

Solvent-accessible surface area. SASA measures how much of the protein is reachable by solvent. It is computed by rolling a water-sized pro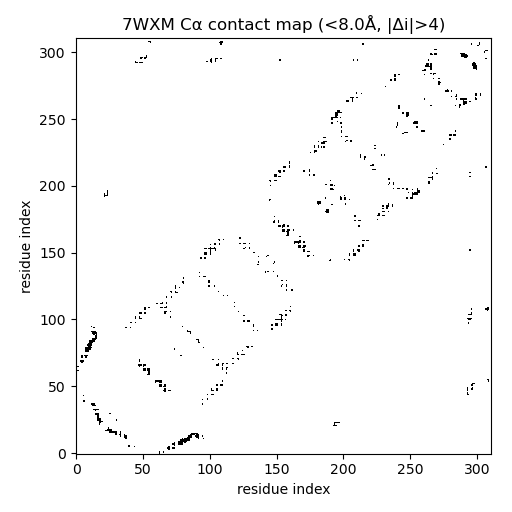be over the atomic surface and summing the exposed area (Å²). Per-residue SASA distinguishes core (buried, low SASA) from surface (exposed, high SASA) residues; total SASA is a whole-molecule size measure.

B-factor. Crystallographic B-factors measure how much each atom's electron density is smeared out, in Å². They rise in mobile loops and surface residues and fall in the buried interior. In AlphaFold models this column is repurposed to hold pLDDT instead.

pLDDT. For AlphaFold models, the B-factor field carries pLDDT — the model's own estimate of local accuracy on a 0–100 scale. Regions with pLDDT<50 should be treated as essentially unmodeled; they often correspond to intrinsically disordered segments.

Backbone torsions (φ/ψ). φ (phi) and ψ (psi) are the two rotatable backbone dihedrals per residue: φ is the C(i-1)–N–Cα–C torsion, ψ is the N–Cα–C–N(i+1) torsion, both in degrees on (−180°, 180°]. α-helical residues cluster near (−60°, −45°); β-strand residues near (−120°, +130°). A Ramachandran plot is simply a scatter of (φ, ψ) for every residue.

Radius of gyration, Cα contacts, bounding box. Radius of gyration (Rg) is the root-mean-square distance of Cα atoms from their centroid — a single number for overall size and compactness. A globular domain of N residues has Rg ≈ 2.2·N^0.38 Å; an extended or disordered chain has a much larger Rg. The Cα contact count is the number of residue pairs whose Cα atoms are within 8 Å and are more than four positions apart in sequence — a standard proxy for tertiary packing density. The bounding box is the smallest axis-aligned box enclosing all Cα atoms.

Secondary structure (3-state, P-SEA). Three-state secondary structure (P-SEA) collapses the eight DSSP classes into helix (a), strand (b), and coil (c). P-SEA assigns these from Cα geometry alone — distances and angles — without requiring backbone oxygens, so it works on any Cα trace.

Secondary structure (8-state, DSSP). Secondary structure is the local, repeating backbone conformation. DSSP classifies it into eight states by reading the hydrogen-bond network: three helix types (H, G, I), two β types (E, B), two non-regular types (T, S), and unstructured coil (-).

Foldseek 3Di. The Foldseek 3Di string encodes local tertiary geometry as a 20-letter alphabet — one character per residue — derived from the relative positions of nearby Cα atoms. Unlike the amino-acid sequence, 3Di is a direct function of the 3D structure, so two proteins with the same fold have similar 3Di strings even at low sequence identity.

mmCIF coordinates. Structure coordinates are given as an mmCIF _atom_site loop: one row per atom with element, residue name, chain id, sequence number, and x/y/z position in Å. Only the four main-chain atoms per residue are included here; side chains are omitted to keep the record compact.

Sequence. This is the polypeptide sequence — one letter per residue, N-terminus first. Length ranges from a few dozen residues for small domains to over a thousand for large multi-domain proteins.